Protein AF-A0A7S2BP87-F1 (afdb_monomer_lite)

Sequence (216 aa):
PILIRRLGLTSSQIGKIYRCFRKIDEDGSGQIDMPEFFKMIDTLDTPFMRTLVDKMVFDMVDIDNDGQLDFNEFLLASALVCSFSKDELLGFIFETFDEDNSGIISVDELKNLVDAILTMGSALFPSDFMSVMNSFDANNDGGIDYGEFLTMSKKYPVIFFPAMRMQDTFQRKTLGDTWIRIEERYHKKEYDRVSGDVSRMMSLRANLNADFKKKR

pLDDT: mean 81.94, std 13.52, range [37.47, 95.94]

InterPro domains:
  IPR002048 EF-hand domain [PF13499] (16-75)
  IPR002048 EF-hand domain [PF13499] (90-152)
  IPR002048 EF-hand domain [PS50222] (12-47)
  IPR002048 EF-hand domain [PS50222] (57-84)
  IPR002048 EF-hand domain [PS50222] (85-120)
  IPR002048 EF-hand domain [PS50222] (124-159)
  IPR002048 EF-hand domain [SM00054] (16-44)
  IPR002048 EF-hand domain [SM00054] (53-81)
  IPR002048 EF-hand domain [SM00054] (89-117)
  IPR002048 EF-hand domain [SM00054] (128-156)
  IPR011992 EF-hand domain pair [SSF47473] (3-158)
  IPR018247 EF-Hand 1, calcium-binding site [PS00018] (25-37)
  IPR018247 EF-Hand 1, calcium-binding site [PS00018] (62-74)
  IPR018247 EF-Hand 1, calcium-binding site [PS00018] (98-110)

Organism: NCBI:txid3111310

Secondary structure (DSSP, 8-state):
-HHHHHHT--HHHHHHHHHHHHHH-SS-SSSB-HHHHHHHTT----HHHHHHHIIIIIHHH-SS-SSSB-HHHHHHHHHHHTT--HHHHHHHHHHHH-TT--SSB-HHHHHHHHHHHTSS--TTS-S-HHHHHHHH-SS-SSSB-HHHHHHHHHH-GGGGHHHHHHHHHHHHHHTTTHHHHHHHHHHHHHHHHTTT-HHHHHHHHHHHHHHHHTT-

Foldseek 3Di:
DVLCVLLVDDPVLLVLQVVLQVVLPPVVPQWHAPVSLCVLLVHDPFPLVSLVCCQLQCLLQVPVPPRIGHSVSSVVSLSRLLLDDPLRLLVSVVVSLPVVPPQFRALVSVVVLQCRLPVPNDPLDDPPSVVVQVVQPPVPPRGHHSVSSVVVCVSRVSSVCSSVSSNQSSCCSRVHCVSVVSNVVSVVVLCVVVVNPPVVSVVVVVVVSVVSVVVD

Radius of gyration: 18.09 Å; chains: 1; bounding box: 47×31×52 Å

Structure (mmCIF, N/CA/C/O backbone):
data_AF-A0A7S2BP87-F1
#
_entry.id   AF-A0A7S2BP87-F1
#
loop_
_atom_site.group_PDB
_atom_site.id
_atom_site.type_symbol
_atom_site.label_atom_id
_atom_site.label_alt_id
_atom_site.label_comp_id
_atom_site.label_asym_id
_atom_site.label_entity_id
_atom_site.label_seq_id
_atom_site.pdbx_PDB_ins_code
_atom_site.Cartn_x
_atom_site.Cartn_y
_atom_site.Cartn_z
_atom_site.occupancy
_atom_site.B_iso_or_equiv
_atom_site.auth_seq_id
_atom_site.auth_comp_id
_atom_site.auth_asym_id
_atom_site.auth_atom_id
_atom_site.pdbx_PDB_model_num
ATOM 1 N N . PRO A 1 1 ? -18.538 7.726 5.856 1.00 60.59 1 PRO A N 1
ATOM 2 C CA . PRO A 1 1 ? -17.967 7.841 4.487 1.00 60.59 1 PRO A CA 1
ATOM 3 C C . PRO A 1 1 ? -18.701 6.970 3.447 1.00 60.59 1 PRO A C 1
ATOM 5 O O . PRO A 1 1 ? -19.257 5.930 3.802 1.00 60.59 1 PRO A O 1
ATOM 8 N N . ILE A 1 2 ? -18.731 7.400 2.177 1.00 69.38 2 ILE A N 1
ATOM 9 C CA . ILE A 1 2 ? -19.457 6.722 1.079 1.00 69.38 2 ILE A CA 1
ATOM 10 C C . ILE A 1 2 ? -18.940 5.292 0.864 1.00 69.38 2 ILE A C 1
ATOM 12 O O . ILE A 1 2 ? -19.751 4.381 0.695 1.00 69.38 2 ILE A O 1
ATOM 16 N N . LEU A 1 3 ? -17.622 5.081 0.957 1.00 71.31 3 LEU A N 1
ATOM 17 C CA . LEU A 1 3 ? -16.989 3.772 0.770 1.00 71.31 3 LEU A CA 1
ATOM 18 C C . LEU A 1 3 ? -17.476 2.736 1.797 1.00 71.31 3 LEU A C 1
ATOM 20 O O . LEU A 1 3 ? -17.893 1.649 1.419 1.00 71.31 3 LEU A O 1
ATOM 24 N N . ILE A 1 4 ? -17.560 3.106 3.079 1.00 77.38 4 ILE A N 1
ATOM 25 C CA . ILE A 1 4 ? -18.071 2.230 4.153 1.00 77.38 4 ILE A CA 1
ATOM 26 C C . ILE A 1 4 ? -19.502 1.762 3.865 1.00 77.38 4 ILE A C 1
ATOM 28 O O . ILE A 1 4 ? -19.829 0.584 4.024 1.00 77.38 4 ILE A O 1
ATOM 32 N N . ARG A 1 5 ? -20.363 2.687 3.412 1.00 80.00 5 ARG A N 1
ATOM 33 C CA . ARG A 1 5 ? -21.754 2.373 3.050 1.00 80.00 5 ARG A CA 1
ATOM 34 C C . ARG A 1 5 ? -21.821 1.474 1.818 1.00 80.00 5 ARG A C 1
ATOM 36 O O . ARG A 1 5 ? -22.642 0.562 1.790 1.00 80.00 5 ARG A O 1
ATOM 43 N N . ARG A 1 6 ? -20.962 1.713 0.822 1.00 76.44 6 ARG A N 1
ATOM 44 C CA . ARG A 1 6 ? -20.882 0.908 -0.406 1.00 76.44 6 ARG A CA 1
ATOM 45 C C . ARG A 1 6 ? -20.389 -0.517 -0.138 1.00 76.44 6 ARG A C 1
ATOM 47 O O . ARG A 1 6 ? -21.016 -1.456 -0.621 1.00 76.44 6 ARG A O 1
ATOM 54 N N . LEU A 1 7 ? -19.356 -0.680 0.688 1.00 82.75 7 LEU A N 1
ATOM 55 C CA . LEU A 1 7 ? -18.852 -1.989 1.123 1.00 82.75 7 LEU A CA 1
ATOM 56 C C . LEU A 1 7 ? -19.819 -2.712 2.076 1.00 82.75 7 LEU A C 1
ATOM 58 O O . LEU A 1 7 ? -19.742 -3.928 2.249 1.00 82.75 7 LEU A O 1
ATOM 62 N N . GLY A 1 8 ? -20.760 -1.984 2.685 1.00 86.62 8 GLY A N 1
ATOM 63 C CA . GLY A 1 8 ? -21.771 -2.556 3.571 1.00 86.62 8 GLY A CA 1
ATOM 64 C C . GLY A 1 8 ? -21.174 -3.112 4.863 1.00 86.62 8 GLY A C 1
ATOM 65 O O . GLY A 1 8 ? -21.589 -4.181 5.319 1.00 86.62 8 GLY A O 1
ATOM 66 N N . LEU A 1 9 ? -20.188 -2.411 5.435 1.00 90.06 9 LEU A N 1
ATOM 67 C CA . LEU A 1 9 ? -19.591 -2.793 6.713 1.00 90.06 9 LEU A CA 1
ATOM 68 C C . LEU A 1 9 ? -20.634 -2.709 7.835 1.00 90.06 9 LEU A C 1
ATOM 70 O O . LEU A 1 9 ? -21.305 -1.696 8.024 1.00 90.06 9 LEU A O 1
ATOM 74 N N . THR A 1 10 ? -20.763 -3.795 8.589 1.00 92.44 10 THR A N 1
ATOM 75 C CA . THR A 1 10 ? -21.671 -3.901 9.739 1.00 92.44 10 THR A CA 1
ATOM 76 C C . THR A 1 10 ? -21.047 -3.297 10.995 1.00 92.44 10 THR A C 1
ATOM 78 O O . THR A 1 10 ? -19.824 -3.276 11.141 1.00 92.44 10 THR A O 1
ATOM 81 N N . SER A 1 11 ? -21.869 -2.912 11.974 1.00 92.00 11 SER A N 1
ATOM 82 C CA . SER A 1 11 ? -21.381 -2.397 13.264 1.00 92.00 11 SER A CA 1
ATOM 83 C C . SER A 1 11 ? -20.454 -3.382 13.988 1.00 92.00 11 SER A C 1
ATOM 85 O O . SER A 1 11 ? -19.507 -2.971 14.650 1.00 92.00 11 SER A O 1
ATOM 87 N N . SER A 1 12 ? -20.674 -4.693 13.823 1.00 93.56 12 SER A N 1
ATOM 88 C CA . SER A 1 12 ? -19.794 -5.726 14.386 1.00 93.56 12 SER A CA 1
ATOM 89 C C . SER A 1 12 ? -18.406 -5.728 13.732 1.00 93.56 12 SER A C 1
ATOM 91 O O . SER A 1 12 ? -17.396 -5.853 14.426 1.00 93.56 12 SER A O 1
ATOM 93 N N . GLN A 1 13 ? -18.342 -5.554 12.407 1.00 94.62 13 GLN A N 1
ATOM 94 C CA . GLN A 1 13 ? -17.081 -5.443 11.665 1.00 94.62 13 GLN A CA 1
ATOM 95 C C . GLN A 1 13 ? -16.348 -4.148 12.016 1.00 94.62 13 GLN A C 1
ATOM 97 O O . GLN A 1 13 ? -15.167 -4.196 12.338 1.00 94.62 13 GLN A O 1
ATOM 102 N N . ILE A 1 14 ? -17.056 -3.018 12.064 1.00 94.50 14 ILE A N 1
ATOM 103 C CA . ILE A 1 14 ? -16.477 -1.735 12.491 1.00 94.50 14 ILE A CA 1
ATOM 104 C C . ILE A 1 14 ? -15.922 -1.853 13.918 1.00 94.50 14 ILE A C 1
ATOM 106 O O . ILE A 1 14 ? -14.794 -1.449 14.176 1.00 94.50 14 ILE A O 1
ATOM 110 N N . GLY A 1 15 ? -16.648 -2.509 14.830 1.00 95.19 15 GLY A N 1
ATOM 111 C CA . GLY A 1 15 ? -16.166 -2.767 16.188 1.00 95.19 15 GLY A CA 1
ATOM 112 C C . GLY A 1 15 ? -14.931 -3.679 16.258 1.00 95.19 15 GLY A C 1
ATOM 113 O O . GLY A 1 15 ? -14.132 -3.547 17.182 1.00 95.19 15 GLY A O 1
ATOM 114 N N . LYS A 1 16 ? -14.739 -4.602 15.302 1.00 95.38 16 LYS A N 1
ATOM 115 C CA . LYS A 1 16 ? -13.496 -5.389 15.184 1.00 95.38 16 LYS A CA 1
ATOM 116 C C . LYS A 1 16 ? -12.328 -4.518 14.726 1.00 95.38 16 LYS A C 1
ATOM 118 O O . LYS A 1 16 ? -11.270 -4.599 15.341 1.00 95.38 16 LYS A O 1
ATOM 123 N N . ILE A 1 17 ? -12.543 -3.668 13.720 1.00 95.50 17 ILE A N 1
ATOM 124 C CA . ILE A 1 17 ? -11.532 -2.716 13.237 1.00 95.50 17 ILE A CA 1
ATOM 125 C C . ILE A 1 17 ? -11.141 -1.756 14.367 1.00 95.50 17 ILE A C 1
ATOM 127 O O . ILE A 1 17 ? -9.957 -1.586 14.618 1.00 95.50 17 ILE A O 1
ATOM 131 N N . TYR A 1 18 ? -12.105 -1.240 15.137 1.00 95.62 18 TYR A N 1
ATOM 132 C CA . TYR A 1 18 ? -11.830 -0.383 16.298 1.00 95.62 18 TYR A CA 1
ATOM 133 C C . TYR A 1 18 ? -10.975 -1.075 17.369 1.00 95.62 18 TYR A C 1
ATOM 135 O O . TYR A 1 18 ? -10.055 -0.485 17.925 1.00 95.62 18 TYR A O 1
ATOM 143 N N . ARG A 1 19 ? -11.226 -2.361 17.649 1.00 94.81 19 ARG A N 1
ATOM 144 C CA . ARG A 1 19 ? -10.371 -3.133 18.568 1.00 94.81 19 ARG A CA 1
ATOM 145 C C . ARG A 1 19 ? -8.964 -3.361 18.026 1.00 94.81 19 ARG A C 1
ATOM 147 O O . ARG A 1 19 ? -8.061 -3.566 18.825 1.00 94.81 19 ARG A O 1
ATOM 154 N N . CYS A 1 20 ? -8.795 -3.401 16.707 1.00 94.44 20 CYS A N 1
ATOM 155 C CA . CYS A 1 20 ? -7.480 -3.459 16.082 1.00 94.44 20 CYS A CA 1
ATOM 156 C C . CYS A 1 20 ? -6.774 -2.107 16.213 1.00 94.44 20 CYS A C 1
ATOM 158 O O . CYS A 1 20 ? -5.663 -2.078 16.717 1.00 94.44 20 CYS A O 1
ATOM 160 N N . PHE A 1 21 ? -7.456 -1.014 15.860 1.00 95.94 21 PHE A N 1
ATOM 161 C CA . PHE A 1 21 ? -6.979 0.364 16.013 1.00 95.94 21 PHE A CA 1
ATOM 162 C C . PHE A 1 21 ? -6.413 0.613 17.416 1.00 95.94 21 PHE A C 1
ATOM 164 O O . PHE A 1 21 ? -5.238 0.909 17.570 1.00 95.94 21 PHE A O 1
ATOM 171 N N . ARG A 1 22 ? -7.203 0.312 18.455 1.00 95.56 22 ARG A N 1
ATOM 172 C CA . ARG A 1 22 ? -6.805 0.467 19.867 1.00 95.56 22 ARG A CA 1
ATOM 173 C C . ARG A 1 22 ? -5.641 -0.413 20.334 1.00 95.56 22 ARG A C 1
ATOM 175 O O . ARG A 1 22 ? -5.210 -0.262 21.468 1.00 95.56 22 ARG A O 1
ATOM 182 N N . LYS A 1 23 ? -5.227 -1.404 19.543 1.00 94.25 23 LYS A N 1
ATOM 183 C CA . LYS A 1 23 ? -4.040 -2.227 19.824 1.00 94.25 23 LYS A CA 1
ATOM 184 C C . LYS A 1 23 ? -2.796 -1.725 19.096 1.00 94.25 23 LYS A C 1
ATOM 186 O O . LYS A 1 23 ? -1.715 -2.182 19.440 1.00 94.25 23 LYS A O 1
ATOM 191 N N . ILE A 1 24 ? -2.984 -0.932 18.045 1.00 94.19 24 ILE A N 1
ATOM 192 C CA . ILE A 1 24 ? -1.912 -0.368 17.224 1.00 94.19 24 ILE A CA 1
ATOM 193 C C . ILE A 1 24 ? -1.455 0.956 17.831 1.00 94.19 24 ILE A C 1
ATOM 195 O O . ILE A 1 24 ? -0.256 1.145 17.944 1.00 94.19 24 ILE A O 1
ATOM 199 N N . ASP A 1 25 ? -2.418 1.781 18.253 1.00 94.88 25 ASP A N 1
ATOM 200 C CA . ASP A 1 25 ? -2.248 2.982 19.084 1.00 94.88 25 ASP A CA 1
ATOM 201 C C . ASP A 1 25 ? -1.700 2.562 20.463 1.00 94.88 25 ASP A C 1
ATOM 203 O O . ASP A 1 25 ? -2.456 2.197 21.377 1.00 94.88 25 ASP A O 1
ATOM 207 N N . GLU A 1 26 ? -0.374 2.460 20.563 1.00 90.19 26 GLU A N 1
ATOM 208 C CA . GLU A 1 26 ? 0.345 1.969 21.743 1.00 90.19 26 GLU A CA 1
ATOM 209 C C . GLU A 1 26 ? 0.537 3.070 22.778 1.00 90.19 26 GLU A C 1
ATOM 211 O O . GLU A 1 26 ? 0.540 2.786 23.984 1.00 90.19 26 GLU A O 1
ATOM 216 N N . ASP A 1 27 ? 0.691 4.308 22.315 1.00 91.06 27 ASP A N 1
ATOM 217 C CA . ASP A 1 27 ? 0.863 5.472 23.174 1.00 91.06 27 ASP A CA 1
ATOM 218 C C . ASP A 1 27 ? -0.470 6.032 23.707 1.00 91.06 27 ASP A C 1
ATOM 220 O O . ASP A 1 27 ? -0.484 6.761 24.706 1.00 91.06 27 ASP A O 1
ATOM 224 N N . GLY A 1 28 ? -1.599 5.609 23.131 1.00 91.88 28 GLY A N 1
ATOM 225 C CA . GLY A 1 28 ? -2.935 6.019 23.546 1.00 91.88 28 GLY A CA 1
ATOM 226 C C . GLY A 1 28 ? -3.283 7.444 23.120 1.00 91.88 28 GLY A C 1
ATOM 227 O O . GLY A 1 28 ? -4.182 8.040 23.729 1.00 91.88 28 GLY A O 1
ATOM 228 N N . SER A 1 29 ? -2.587 7.986 22.119 1.00 93.69 29 SER A N 1
ATOM 229 C CA . SER A 1 29 ? -2.856 9.286 21.498 1.00 93.69 29 SER A CA 1
ATOM 230 C C . SER A 1 29 ? -4.258 9.351 20.888 1.00 93.69 29 SER A C 1
ATOM 232 O O . SER A 1 29 ? -4.860 10.426 20.812 1.00 93.69 29 SER A O 1
ATOM 234 N N . GLY A 1 30 ? -4.824 8.196 20.521 1.00 93.81 30 GLY A N 1
ATOM 235 C CA . GLY A 1 30 ? -6.080 8.114 19.785 1.00 93.81 30 GLY A CA 1
ATOM 236 C C . GLY A 1 30 ? -5.910 8.343 18.285 1.00 93.81 30 GLY A C 1
ATOM 237 O O . GLY A 1 30 ? -6.922 8.500 17.594 1.00 93.81 30 GLY A O 1
ATOM 238 N N . GLN A 1 31 ? -4.670 8.328 17.801 1.00 95.62 31 GLN A N 1
ATOM 239 C CA . GLN A 1 31 ? -4.275 8.349 16.397 1.00 95.62 31 GLN A CA 1
ATOM 240 C C . GLN A 1 31 ? -3.260 7.219 16.153 1.00 95.62 31 GLN A C 1
ATOM 242 O O . GLN A 1 31 ? -2.800 6.588 17.098 1.00 95.62 31 GLN A O 1
ATOM 247 N N . ILE A 1 32 ? -2.989 6.893 14.890 1.00 95.56 32 ILE A N 1
ATOM 248 C CA . ILE A 1 32 ? -1.934 5.949 14.504 1.00 95.56 32 ILE A CA 1
ATOM 249 C C . ILE A 1 32 ? -0.886 6.709 13.711 1.00 95.56 32 ILE A C 1
ATOM 251 O O . ILE A 1 32 ? -1.184 7.200 12.619 1.00 95.56 32 ILE A O 1
ATOM 255 N N . ASP A 1 33 ? 0.332 6.760 14.234 1.00 94.06 33 ASP A N 1
ATOM 256 C CA . ASP A 1 33 ? 1.459 7.356 13.528 1.00 94.06 33 ASP A CA 1
ATOM 257 C C . ASP A 1 33 ? 2.117 6.370 12.540 1.00 94.06 33 ASP A C 1
ATOM 259 O O . ASP A 1 33 ? 1.781 5.181 12.443 1.00 94.06 33 ASP A O 1
ATOM 263 N N . MET A 1 34 ? 3.066 6.874 11.751 1.00 92.56 34 MET A N 1
ATOM 264 C CA . MET A 1 34 ? 3.780 6.059 10.771 1.00 92.56 34 MET A CA 1
ATOM 265 C C . MET A 1 34 ? 4.536 4.873 11.422 1.00 92.56 34 MET A C 1
ATOM 267 O O . MET A 1 34 ? 4.351 3.740 10.967 1.00 92.56 34 MET A O 1
ATOM 271 N N . PRO A 1 35 ? 5.358 5.055 12.481 1.00 93.75 35 PRO A N 1
ATOM 272 C CA . PRO A 1 35 ? 5.953 3.941 13.231 1.00 93.75 35 PRO A CA 1
ATOM 273 C C . PRO A 1 35 ? 4.964 2.855 13.690 1.00 93.75 35 PRO A C 1
ATOM 275 O O . PRO A 1 35 ? 5.225 1.660 13.495 1.00 93.75 35 PRO A O 1
ATOM 278 N N . GLU A 1 36 ? 3.834 3.239 14.277 1.00 94.94 36 GLU A N 1
ATOM 279 C CA . GLU A 1 36 ? 2.786 2.329 14.739 1.00 94.94 36 GLU A CA 1
ATOM 280 C C . GLU A 1 36 ? 2.143 1.581 13.568 1.00 94.94 36 GLU A C 1
ATOM 282 O O . GLU A 1 36 ? 1.937 0.359 13.630 1.00 94.94 36 GLU A O 1
ATOM 287 N N . PHE A 1 37 ? 1.908 2.273 12.451 1.00 94.38 37 PHE A N 1
ATOM 288 C CA . PHE A 1 37 ? 1.420 1.651 11.227 1.00 94.38 37 PHE A CA 1
ATOM 289 C C . PHE A 1 37 ? 2.411 0.610 10.682 1.00 94.38 37 PHE A C 1
ATOM 291 O O . PHE A 1 37 ? 2.014 -0.515 10.361 1.00 94.38 37 PHE A O 1
ATOM 298 N N . PHE A 1 38 ? 3.709 0.924 10.641 1.00 93.31 38 PHE A N 1
ATOM 299 C CA . PHE A 1 38 ? 4.761 -0.013 10.227 1.00 93.31 38 PHE A CA 1
ATOM 300 C C . PHE A 1 38 ? 4.829 -1.255 11.115 1.00 93.31 38 PHE A C 1
ATOM 302 O O . PHE A 1 38 ? 4.940 -2.385 10.620 1.00 93.31 38 PHE A O 1
ATOM 309 N N . LYS A 1 39 ? 4.694 -1.059 12.429 1.00 92.56 39 LYS A N 1
ATOM 310 C CA . LYS A 1 39 ? 4.612 -2.150 13.401 1.00 92.56 39 LYS A CA 1
ATOM 311 C C . LYS A 1 39 ? 3.388 -3.031 13.155 1.00 92.56 39 LYS A C 1
ATOM 313 O O . LYS A 1 39 ? 3.472 -4.257 13.268 1.00 92.56 39 LYS A O 1
ATOM 318 N N . MET A 1 40 ? 2.257 -2.432 12.780 1.00 92.12 40 MET A N 1
ATOM 319 C CA . MET A 1 40 ? 1.032 -3.157 12.447 1.00 92.12 40 MET A CA 1
ATOM 320 C C . MET A 1 40 ? 1.202 -4.065 11.225 1.00 92.12 40 MET A C 1
ATOM 322 O O . MET A 1 40 ? 0.803 -5.235 11.288 1.00 92.12 40 MET A O 1
ATOM 326 N N . ILE A 1 41 ? 1.815 -3.557 10.150 1.00 90.69 41 ILE A N 1
ATOM 327 C CA . ILE A 1 41 ? 2.021 -4.303 8.896 1.00 90.69 41 ILE A CA 1
ATOM 328 C C . ILE A 1 41 ? 3.233 -5.249 8.924 1.00 90.69 41 ILE A C 1
ATOM 330 O O . ILE A 1 41 ? 3.499 -5.916 7.922 1.00 90.69 41 ILE A O 1
ATOM 334 N N . ASP A 1 42 ? 3.946 -5.337 10.054 1.00 89.31 42 ASP A N 1
ATOM 335 C CA . ASP A 1 42 ? 5.101 -6.224 10.269 1.00 89.31 42 ASP A CA 1
ATOM 336 C C . ASP A 1 42 ? 6.115 -6.148 9.113 1.00 89.31 42 ASP A C 1
ATOM 338 O O . ASP A 1 42 ? 6.471 -7.146 8.466 1.00 89.31 42 ASP A O 1
ATOM 342 N N . THR A 1 43 ? 6.494 -4.912 8.784 1.00 84.56 43 THR A N 1
ATOM 343 C CA . THR A 1 43 ? 7.390 -4.599 7.669 1.00 84.56 43 THR A CA 1
ATOM 344 C C . THR A 1 43 ? 8.460 -3.605 8.104 1.00 84.56 43 THR A C 1
ATOM 346 O O . THR A 1 43 ? 8.255 -2.803 9.011 1.00 84.56 43 THR A O 1
ATOM 349 N N . LEU A 1 44 ? 9.627 -3.682 7.460 1.00 82.38 44 LEU A N 1
ATOM 350 C CA . LEU A 1 44 ? 10.714 -2.747 7.698 1.00 82.38 44 LEU A CA 1
ATOM 351 C C . LEU A 1 44 ? 10.358 -1.355 7.190 1.00 82.38 44 LEU A C 1
ATOM 353 O O . LEU A 1 44 ? 9.891 -1.174 6.063 1.00 82.38 44 LEU A O 1
ATOM 357 N N . ASP A 1 45 ? 10.684 -0.389 8.028 1.00 86.75 45 ASP A N 1
ATOM 358 C CA . ASP A 1 45 ? 10.566 1.027 7.759 1.00 86.75 45 ASP A CA 1
ATOM 359 C C . ASP A 1 45 ? 11.690 1.503 6.817 1.00 86.75 45 ASP A C 1
ATOM 361 O O . ASP A 1 45 ? 12.708 2.062 7.223 1.00 86.75 45 ASP A O 1
ATOM 365 N N . THR A 1 46 ? 11.543 1.162 5.538 1.00 84.56 46 THR A N 1
ATOM 366 C CA . THR A 1 46 ? 12.464 1.549 4.461 1.00 84.56 46 THR A CA 1
ATOM 367 C C . THR A 1 46 ? 11.921 2.768 3.716 1.00 84.56 46 THR A C 1
ATOM 369 O O . THR A 1 46 ? 10.702 2.935 3.666 1.00 84.56 46 THR A O 1
ATOM 372 N N . PRO A 1 47 ? 12.773 3.586 3.065 1.00 82.75 47 PRO A N 1
ATOM 373 C CA . PRO A 1 47 ? 12.307 4.717 2.260 1.00 82.75 47 PRO A CA 1
ATOM 374 C C . PRO A 1 47 ? 11.242 4.317 1.231 1.00 82.75 47 PRO A C 1
ATOM 376 O O . PRO A 1 47 ? 10.220 4.982 1.128 1.00 82.75 47 PRO A O 1
ATOM 379 N N . PHE A 1 48 ? 11.430 3.173 0.558 1.00 81.88 48 PHE A N 1
ATOM 380 C CA . PHE A 1 48 ? 10.439 2.619 -0.364 1.00 81.88 48 PHE A CA 1
ATOM 381 C C . PHE A 1 48 ? 9.088 2.380 0.306 1.00 81.88 48 PHE A C 1
ATOM 383 O O . PHE A 1 48 ? 8.053 2.838 -0.173 1.00 81.88 48 PHE A O 1
ATOM 390 N N . MET A 1 49 ? 9.096 1.635 1.415 1.00 86.00 49 MET A N 1
ATOM 391 C CA . MET A 1 49 ? 7.857 1.305 2.100 1.00 86.00 49 MET A CA 1
ATOM 392 C C . MET A 1 49 ? 7.192 2.548 2.677 1.00 86.00 49 MET A C 1
ATOM 394 O O . MET A 1 49 ? 5.969 2.583 2.704 1.00 86.00 49 MET A O 1
ATOM 398 N N . ARG A 1 50 ? 7.957 3.561 3.110 1.00 89.06 50 ARG A N 1
ATOM 399 C CA . ARG A 1 50 ? 7.395 4.842 3.559 1.00 89.06 50 ARG A CA 1
ATOM 400 C C . ARG A 1 50 ? 6.645 5.512 2.424 1.00 89.06 50 ARG A C 1
ATOM 402 O O . ARG A 1 50 ? 5.458 5.743 2.573 1.00 89.06 50 ARG A O 1
ATOM 409 N N . THR A 1 51 ? 7.287 5.692 1.269 1.00 84.56 51 THR A N 1
ATOM 410 C CA . THR A 1 51 ? 6.634 6.259 0.079 1.00 84.56 51 THR A CA 1
ATOM 411 C C . THR A 1 51 ? 5.399 5.462 -0.331 1.00 84.56 51 THR A C 1
ATOM 413 O O . THR A 1 51 ? 4.381 6.047 -0.691 1.00 84.56 51 THR A O 1
ATOM 416 N N . LEU A 1 52 ? 5.463 4.131 -0.257 1.00 83.50 52 LEU A N 1
ATOM 417 C CA . LEU A 1 52 ? 4.326 3.276 -0.571 1.00 83.50 52 LEU A CA 1
ATOM 418 C C . LEU A 1 52 ? 3.180 3.464 0.430 1.00 83.50 52 LEU A C 1
ATOM 420 O O . LEU A 1 52 ? 2.043 3.616 0.005 1.00 83.50 52 LEU A O 1
ATOM 424 N N . VAL A 1 53 ? 3.458 3.448 1.736 1.00 89.38 53 VAL A N 1
ATOM 425 C CA . VAL A 1 53 ? 2.450 3.634 2.791 1.00 89.38 53 VAL A CA 1
ATOM 426 C C . VAL A 1 53 ? 1.865 5.043 2.734 1.00 89.38 53 VAL A C 1
ATOM 428 O O . VAL A 1 53 ? 0.645 5.176 2.789 1.00 89.38 53 VAL A O 1
ATOM 431 N N . ASP A 1 54 ? 2.702 6.063 2.552 1.00 87.88 54 ASP A N 1
ATOM 432 C CA . ASP A 1 54 ? 2.277 7.449 2.365 1.00 87.88 54 ASP A CA 1
ATOM 433 C C . ASP A 1 54 ? 1.291 7.540 1.202 1.00 87.88 54 ASP A C 1
ATOM 435 O O . ASP A 1 54 ? 0.127 7.870 1.416 1.00 87.88 54 ASP A O 1
ATOM 439 N N . LYS A 1 55 ? 1.701 7.121 -0.003 1.00 80.81 55 LYS A N 1
ATOM 440 C CA . LYS A 1 55 ? 0.848 7.198 -1.196 1.00 80.81 55 LYS A CA 1
ATOM 441 C C . LYS A 1 55 ? -0.410 6.328 -1.063 1.00 80.81 55 LYS A C 1
ATOM 443 O O . LYS A 1 55 ? -1.512 6.787 -1.357 1.00 80.81 55 LYS A O 1
ATOM 448 N N . MET A 1 56 ? -0.279 5.068 -0.629 1.00 80.31 56 MET A N 1
ATOM 449 C CA . MET A 1 56 ? -1.394 4.102 -0.559 1.00 80.31 56 MET A CA 1
ATOM 450 C C . MET A 1 56 ? -2.416 4.404 0.530 1.00 80.31 56 MET A C 1
ATOM 452 O O . MET A 1 56 ? -3.572 3.981 0.414 1.00 80.31 56 MET A O 1
ATOM 456 N N . VAL A 1 57 ? -1.978 5.034 1.616 1.00 86.25 57 VAL A N 1
ATOM 457 C CA . VAL A 1 57 ? -2.758 5.151 2.844 1.00 86.25 57 VAL A CA 1
ATOM 458 C C . VAL A 1 57 ? -2.941 6.611 3.201 1.00 86.25 57 VAL A C 1
ATOM 460 O O . VAL A 1 57 ? -4.051 7.115 3.051 1.00 86.25 57 VAL A O 1
ATOM 463 N N . PHE A 1 58 ? -1.877 7.279 3.641 1.00 85.94 58 PHE A N 1
ATOM 464 C CA . PHE A 1 58 ? -1.963 8.605 4.249 1.00 85.94 58 PHE A CA 1
ATOM 465 C C . PHE A 1 58 ? -2.450 9.641 3.234 1.00 85.94 58 PHE A C 1
ATOM 467 O O . PHE A 1 58 ? -3.502 10.226 3.444 1.00 85.94 58 PHE A O 1
ATOM 474 N N . ASP A 1 59 ? -1.842 9.742 2.052 1.00 82.06 59 ASP A N 1
ATOM 475 C CA . ASP A 1 59 ? -2.255 10.685 0.999 1.00 82.06 59 ASP A CA 1
ATOM 476 C C . ASP A 1 59 ? -3.738 10.582 0.607 1.00 82.06 59 ASP A C 1
ATOM 478 O O . ASP A 1 59 ? -4.337 11.555 0.131 1.00 82.06 59 ASP A O 1
ATOM 482 N N . MET A 1 60 ? -4.316 9.389 0.769 1.00 74.69 60 MET A N 1
ATOM 483 C CA . MET A 1 60 ? -5.685 9.075 0.377 1.00 74.69 60 MET A CA 1
ATOM 484 C C . MET A 1 60 ? -6.706 9.289 1.496 1.00 74.69 60 MET A C 1
ATOM 486 O O . MET A 1 60 ? -7.895 9.442 1.189 1.00 74.69 60 MET A O 1
ATOM 490 N N . VAL A 1 61 ? -6.294 9.228 2.766 1.00 80.81 61 VAL A N 1
ATOM 491 C CA . VAL A 1 61 ? -7.227 9.214 3.904 1.00 80.81 61 VAL A CA 1
ATOM 492 C C . VAL A 1 61 ? -6.896 10.171 5.041 1.00 80.81 61 VAL A C 1
ATOM 494 O O . VAL A 1 61 ? -7.815 10.427 5.806 1.00 80.81 61 VAL A O 1
ATOM 497 N N . ASP A 1 62 ? -5.670 10.684 5.132 1.00 82.62 62 ASP A N 1
ATOM 498 C CA . ASP A 1 62 ? -5.256 11.743 6.060 1.00 82.62 62 ASP A CA 1
ATOM 499 C C . ASP A 1 62 ? -5.818 13.075 5.534 1.00 82.62 62 ASP A C 1
ATOM 501 O O . ASP A 1 62 ? -5.295 13.690 4.599 1.00 82.62 62 ASP A O 1
ATOM 505 N N . ILE A 1 63 ? -6.997 13.446 6.034 1.00 79.00 63 ILE A N 1
ATOM 506 C CA . ILE A 1 63 ? -7.754 14.597 5.524 1.00 79.00 63 ILE A CA 1
ATOM 507 C C . ILE A 1 63 ? -7.264 15.882 6.186 1.00 79.00 63 ILE A C 1
ATOM 509 O O . ILE A 1 63 ? -7.267 16.940 5.545 1.00 79.00 63 ILE A O 1
ATOM 513 N N . ASP A 1 64 ? -6.894 15.813 7.462 1.00 81.50 64 ASP A N 1
ATOM 514 C CA . ASP A 1 64 ? -6.416 16.970 8.212 1.00 81.50 64 ASP A CA 1
ATOM 515 C C . ASP A 1 64 ? -4.911 17.238 8.025 1.00 81.50 64 ASP A C 1
ATOM 517 O O . ASP A 1 64 ? -4.463 18.348 8.327 1.00 81.50 64 ASP A O 1
ATOM 521 N N . ASN A 1 65 ? -4.195 16.327 7.354 1.00 84.81 65 ASN A N 1
ATOM 522 C CA . ASN A 1 65 ? -2.768 16.387 7.028 1.00 84.81 65 ASN A CA 1
ATOM 523 C C . ASN A 1 65 ? -1.898 16.517 8.282 1.00 84.81 65 ASN A C 1
ATOM 525 O O . ASN A 1 65 ? -0.890 17.237 8.273 1.00 84.81 65 ASN A O 1
ATOM 529 N N . ASP A 1 66 ? -2.303 15.866 9.372 1.00 88.44 66 ASP A N 1
ATOM 530 C CA . ASP A 1 66 ? -1.526 15.840 10.608 1.00 88.44 66 ASP A CA 1
ATOM 531 C C . ASP A 1 66 ? -0.432 14.751 10.607 1.00 88.44 66 ASP A C 1
ATOM 533 O O . ASP A 1 66 ? 0.411 14.719 11.512 1.00 88.44 66 ASP A O 1
ATOM 537 N N . GLY A 1 67 ? -0.380 13.926 9.552 1.00 87.62 67 GLY A N 1
ATOM 538 C CA . GLY A 1 67 ? 0.600 12.857 9.374 1.00 87.62 67 GLY A CA 1
ATOM 539 C C . GLY A 1 67 ? 0.305 11.615 10.216 1.00 87.62 67 GLY A C 1
ATOM 540 O O . GLY A 1 67 ? 1.177 10.751 10.361 1.00 87.62 67 GLY A O 1
ATOM 541 N N . GLN A 1 68 ? -0.890 11.530 10.795 1.00 93.50 68 GLN A N 1
ATOM 542 C CA . GLN A 1 68 ? -1.374 10.430 11.612 1.00 93.50 68 GLN A CA 1
ATOM 543 C C . GLN A 1 68 ? -2.768 10.013 11.122 1.00 93.50 68 GLN A C 1
ATOM 545 O O . GLN A 1 68 ? -3.357 10.626 10.241 1.00 93.50 68 GLN A O 1
ATOM 550 N N . LEU A 1 69 ? -3.276 8.890 11.628 1.00 93.50 69 LEU A N 1
ATOM 551 C CA . LEU A 1 69 ? -4.599 8.391 11.254 1.00 93.50 69 LEU A CA 1
ATOM 552 C C . LEU A 1 69 ? -5.499 8.328 12.478 1.00 93.50 69 LEU A C 1
ATOM 554 O O . LEU A 1 69 ? -5.304 7.477 13.354 1.00 93.50 69 LEU A O 1
ATOM 558 N N . ASP A 1 70 ? -6.544 9.150 12.512 1.00 94.50 70 ASP A N 1
ATOM 559 C CA . ASP A 1 70 ? -7.626 8.965 13.473 1.00 94.50 70 ASP A CA 1
ATOM 560 C C . ASP A 1 70 ? -8.407 7.661 13.184 1.00 94.50 70 ASP A C 1
ATOM 562 O O . ASP A 1 70 ? -8.199 6.955 12.190 1.00 94.50 70 ASP A O 1
ATOM 566 N N . PHE A 1 71 ? -9.356 7.290 14.049 1.00 94.12 71 PHE A N 1
ATOM 567 C CA . PHE A 1 71 ? -10.122 6.061 13.816 1.00 94.12 71 PHE A CA 1
ATOM 568 C C . PHE A 1 71 ? -10.945 6.073 12.511 1.00 94.12 71 PHE A C 1
ATOM 570 O O . PHE A 1 71 ? -11.113 5.024 11.879 1.00 94.12 71 PHE A O 1
ATOM 577 N N . ASN A 1 72 ? -11.512 7.212 12.114 1.00 90.88 72 ASN A N 1
ATOM 578 C CA . ASN A 1 72 ? -12.289 7.319 10.881 1.00 90.88 72 ASN A CA 1
ATOM 579 C C . ASN A 1 72 ? -11.398 7.161 9.646 1.00 90.88 72 ASN A C 1
ATOM 581 O O . ASN A 1 72 ? -11.802 6.474 8.701 1.00 90.88 72 ASN A O 1
ATOM 585 N N . GLU A 1 73 ? -10.212 7.755 9.671 1.00 90.44 73 GLU A N 1
ATOM 586 C CA . GLU A 1 73 ? -9.198 7.682 8.621 1.00 90.44 73 GLU A CA 1
ATOM 587 C C . GLU A 1 73 ? -8.606 6.279 8.556 1.00 90.44 73 GLU A C 1
ATOM 589 O O . GLU A 1 73 ? -8.592 5.668 7.492 1.00 90.44 73 GLU A O 1
ATOM 594 N N . PHE A 1 74 ? -8.290 5.665 9.697 1.00 93.31 74 PHE A N 1
ATOM 595 C CA . PHE A 1 74 ? -7.869 4.266 9.757 1.00 93.31 74 PHE A CA 1
ATOM 596 C C . PHE A 1 74 ? -8.952 3.301 9.248 1.00 93.31 74 PHE A C 1
ATOM 598 O O . PHE A 1 74 ? -8.666 2.306 8.572 1.00 93.31 74 PHE A O 1
ATOM 605 N N . LEU A 1 75 ? -10.226 3.569 9.550 1.00 91.94 75 LEU A N 1
ATOM 606 C CA . LEU A 1 75 ? -11.351 2.784 9.044 1.00 91.94 75 LEU A CA 1
ATOM 607 C C . LEU A 1 75 ? -11.511 2.948 7.525 1.00 91.94 75 LEU A C 1
ATOM 609 O O . LEU A 1 75 ? -11.861 1.981 6.840 1.00 91.94 75 LEU A O 1
ATOM 613 N N . LEU A 1 76 ? -11.250 4.145 7.000 1.00 87.38 76 LEU A N 1
ATOM 614 C CA . LEU A 1 76 ? -11.202 4.422 5.567 1.00 87.38 76 LEU A CA 1
ATOM 615 C C . LEU A 1 76 ? -10.018 3.732 4.892 1.00 87.38 76 LEU A C 1
ATOM 617 O O . LEU A 1 76 ? -10.237 3.045 3.899 1.00 87.38 76 LEU A O 1
ATOM 621 N N . ALA A 1 77 ? -8.819 3.831 5.462 1.00 89.12 77 ALA A N 1
ATOM 622 C CA . ALA A 1 77 ? -7.609 3.147 5.021 1.00 89.12 77 ALA A CA 1
ATOM 623 C C . ALA A 1 77 ? -7.828 1.636 4.956 1.00 89.12 77 ALA A C 1
ATOM 625 O O . ALA A 1 77 ? -7.586 1.004 3.928 1.00 89.12 77 ALA A O 1
ATOM 626 N N . SER A 1 78 ? -8.385 1.068 6.030 1.00 91.38 78 SER A N 1
ATOM 627 C CA . SER A 1 78 ? -8.753 -0.346 6.094 1.00 91.38 78 SER A CA 1
ATOM 628 C C . SER A 1 78 ? -9.729 -0.697 4.971 1.00 91.38 78 SER A C 1
ATOM 630 O O . SER A 1 78 ? -9.524 -1.666 4.253 1.00 91.38 78 SER A O 1
ATOM 632 N N . ALA A 1 79 ? -10.781 0.102 4.780 1.00 88.69 79 ALA A N 1
ATOM 633 C CA . ALA A 1 79 ? -11.754 -0.117 3.716 1.00 88.69 79 ALA A CA 1
ATOM 634 C C . ALA A 1 79 ? -11.147 -0.001 2.310 1.00 88.69 79 ALA A C 1
ATOM 636 O O . ALA A 1 79 ? -11.533 -0.772 1.438 1.00 88.69 79 ALA A O 1
ATOM 637 N N . LEU A 1 80 ? -10.229 0.934 2.082 1.00 84.62 80 LEU A N 1
ATOM 638 C CA . LEU A 1 80 ? -9.602 1.181 0.788 1.00 84.62 80 LEU A CA 1
ATOM 639 C C . LEU A 1 80 ? -8.609 0.064 0.452 1.00 84.62 80 LEU A C 1
ATOM 641 O O . LEU A 1 80 ? -8.859 -0.733 -0.451 1.00 84.62 80 LEU A O 1
ATOM 645 N N . VAL A 1 81 ? -7.547 -0.057 1.249 1.00 87.19 81 VAL A N 1
ATOM 646 C CA . VAL A 1 81 ? -6.429 -0.972 0.998 1.00 87.19 81 VAL A CA 1
ATOM 647 C C . VAL A 1 81 ? -6.883 -2.424 1.066 1.00 87.19 81 VAL A C 1
ATOM 649 O O . VAL A 1 81 ? -6.569 -3.214 0.179 1.00 87.19 81 VAL A O 1
ATOM 652 N N . CYS A 1 82 ? -7.672 -2.799 2.079 1.00 90.56 82 CYS A N 1
ATOM 653 C CA . CYS A 1 82 ? -8.051 -4.200 2.265 1.00 90.56 82 CYS A CA 1
ATOM 654 C C . CYS A 1 82 ? -9.129 -4.674 1.285 1.00 90.56 82 CYS A C 1
ATOM 656 O O . CYS A 1 82 ? -9.343 -5.882 1.191 1.00 90.56 82 CYS A O 1
ATOM 658 N N . SER A 1 83 ? -9.817 -3.766 0.580 1.00 85.62 83 SER A N 1
ATOM 659 C CA . SER A 1 83 ? -10.812 -4.138 -0.434 1.00 85.62 83 SER A CA 1
ATOM 660 C C . SER A 1 83 ? -10.298 -4.056 -1.868 1.00 85.62 83 SER A C 1
ATOM 662 O O . SER A 1 83 ? -11.057 -4.401 -2.774 1.00 85.62 83 SER A O 1
ATOM 664 N N . PHE A 1 84 ? -9.057 -3.612 -2.102 1.00 83.94 84 PHE A N 1
ATOM 665 C CA . PHE A 1 84 ? -8.481 -3.647 -3.443 1.00 83.94 84 PHE A CA 1
ATOM 666 C C . PHE A 1 84 ? -8.371 -5.083 -3.949 1.00 83.94 84 PHE A C 1
ATOM 668 O O . PHE A 1 84 ? -7.790 -5.954 -3.297 1.00 83.94 84 PHE A O 1
ATOM 675 N N . SER A 1 85 ? -8.899 -5.296 -5.148 1.00 84.00 85 SER A N 1
ATOM 676 C CA . SER A 1 85 ? -8.566 -6.457 -5.962 1.00 84.00 85 SER A CA 1
ATOM 677 C C . SER A 1 85 ? -7.086 -6.416 -6.357 1.00 84.00 85 SER A C 1
ATOM 679 O O . SER A 1 85 ? -6.412 -5.388 -6.248 1.00 84.00 85 SER A O 1
ATOM 681 N N . LYS A 1 86 ? -6.572 -7.538 -6.866 1.00 82.94 86 LYS A N 1
ATOM 682 C CA . LYS A 1 86 ? -5.188 -7.603 -7.348 1.00 82.94 86 LYS A CA 1
ATOM 683 C C . LYS A 1 86 ? -4.912 -6.572 -8.450 1.00 82.94 86 LYS A C 1
ATOM 685 O O . LYS A 1 86 ? -3.860 -5.944 -8.427 1.00 82.94 86 LYS A O 1
ATOM 690 N N . ASP A 1 87 ? -5.845 -6.387 -9.381 1.00 83.19 87 ASP A N 1
ATOM 691 C CA . ASP A 1 87 ? -5.671 -5.466 -10.509 1.00 83.19 87 ASP A CA 1
ATOM 692 C C . ASP A 1 87 ? -5.682 -4.002 -10.048 1.00 83.19 87 ASP A C 1
ATOM 694 O O . ASP A 1 87 ? -4.885 -3.197 -10.524 1.00 83.19 87 ASP A O 1
ATOM 698 N N . GLU A 1 88 ? -6.514 -3.664 -9.059 1.00 82.69 88 GLU A N 1
ATOM 699 C CA . GLU A 1 88 ? -6.544 -2.325 -8.455 1.00 82.69 88 GLU A CA 1
ATOM 700 C C . GLU A 1 88 ? -5.283 -2.024 -7.657 1.00 82.69 88 GLU A C 1
ATOM 702 O O . GLU A 1 88 ? -4.762 -0.916 -7.741 1.00 82.69 88 GLU A O 1
ATOM 707 N N . LEU A 1 89 ? -4.767 -3.014 -6.923 1.00 84.81 89 LEU A N 1
ATOM 708 C CA . LEU A 1 89 ? -3.485 -2.884 -6.248 1.00 84.81 89 LEU A CA 1
ATOM 709 C C . LEU A 1 89 ? -2.365 -2.636 -7.269 1.00 84.81 89 LEU A C 1
ATOM 711 O O . LEU A 1 89 ? -1.557 -1.736 -7.073 1.00 84.81 89 LEU A O 1
ATOM 715 N N . LEU A 1 90 ? -2.334 -3.384 -8.376 1.00 84.94 90 LEU A N 1
ATOM 716 C CA . LEU A 1 90 ? -1.352 -3.177 -9.446 1.00 84.94 90 LEU A CA 1
ATOM 717 C C . LEU A 1 90 ? -1.508 -1.810 -10.124 1.00 84.94 90 LEU A C 1
ATOM 719 O O . LEU A 1 90 ? -0.501 -1.169 -10.399 1.00 84.94 90 LEU A O 1
ATOM 723 N N . GLY A 1 91 ? -2.739 -1.348 -10.359 1.00 83.75 91 GLY A N 1
ATOM 724 C CA . GLY A 1 91 ? -3.013 -0.004 -10.877 1.00 83.75 91 GLY A CA 1
ATOM 725 C C . GLY A 1 91 ? -2.516 1.091 -9.939 1.00 83.75 91 GLY A C 1
ATOM 726 O O . GLY A 1 91 ? -1.838 2.013 -10.375 1.00 83.75 91 GLY A O 1
ATOM 727 N N . PHE A 1 92 ? -2.764 0.948 -8.638 1.00 81.56 92 PHE A N 1
ATOM 728 C CA . PHE A 1 92 ? -2.261 1.891 -7.644 1.00 81.56 92 PHE A CA 1
ATOM 729 C C . PHE A 1 92 ? -0.727 1.925 -7.610 1.00 81.56 92 PHE A C 1
ATOM 731 O O . PHE A 1 92 ? -0.112 2.987 -7.539 1.00 81.56 92 PHE A O 1
ATOM 738 N N . ILE A 1 93 ? -0.104 0.748 -7.660 1.00 81.62 93 ILE A N 1
ATOM 739 C CA . ILE A 1 93 ? 1.349 0.620 -7.690 1.00 81.62 93 ILE A CA 1
ATOM 740 C C . ILE A 1 93 ? 1.916 1.274 -8.963 1.00 81.62 93 ILE A C 1
ATOM 742 O O . ILE A 1 93 ? 2.912 1.980 -8.876 1.00 81.62 93 ILE A O 1
ATOM 746 N N . PHE A 1 94 ? 1.265 1.101 -10.118 1.00 84.06 94 PHE A N 1
ATOM 747 C CA . PHE A 1 94 ? 1.638 1.783 -11.360 1.00 84.06 94 PHE A CA 1
ATOM 748 C C . PHE A 1 94 ? 1.598 3.310 -11.204 1.00 84.06 94 PHE A C 1
ATOM 750 O O . PHE A 1 94 ? 2.611 3.960 -11.424 1.00 84.06 94 PHE A O 1
ATOM 757 N N . GLU A 1 95 ? 0.484 3.868 -10.713 1.00 82.00 95 GLU A N 1
ATOM 758 C CA . GLU A 1 95 ? 0.353 5.312 -10.429 1.00 82.00 95 GLU A CA 1
ATOM 759 C C . GLU A 1 95 ? 1.372 5.814 -9.392 1.00 82.00 95 GLU A C 1
ATOM 761 O O . GLU A 1 95 ? 1.706 6.991 -9.340 1.00 82.00 95 GLU A O 1
ATOM 766 N N . THR A 1 96 ? 1.847 4.932 -8.513 1.00 77.25 96 THR A N 1
ATOM 767 C CA . THR A 1 96 ? 2.872 5.271 -7.523 1.00 77.25 96 THR A CA 1
ATOM 768 C C . THR A 1 96 ? 4.255 5.400 -8.158 1.00 77.25 96 THR A C 1
ATOM 770 O O . THR A 1 96 ? 5.066 6.177 -7.647 1.00 77.25 96 THR A O 1
ATOM 773 N N . PHE A 1 97 ? 4.515 4.642 -9.224 1.00 79.56 97 PHE A N 1
ATOM 774 C CA . PHE A 1 97 ? 5.791 4.601 -9.937 1.00 79.56 97 PHE A CA 1
ATOM 775 C C . PHE A 1 97 ? 5.898 5.627 -11.058 1.00 79.56 97 PHE A C 1
ATOM 777 O O . PHE A 1 97 ? 6.990 6.129 -11.281 1.00 79.56 97 PHE A O 1
ATOM 784 N N . ASP A 1 98 ? 4.783 5.923 -11.720 1.00 83.12 98 ASP A N 1
ATOM 785 C CA . ASP A 1 98 ? 4.637 7.018 -12.679 1.00 83.12 98 ASP A CA 1
ATOM 786 C C . ASP A 1 98 ? 4.550 8.348 -11.906 1.00 83.12 98 ASP A C 1
ATOM 788 O O . ASP A 1 98 ? 3.469 8.863 -11.601 1.00 83.12 98 ASP A O 1
ATOM 792 N N . GLU A 1 99 ? 5.705 8.855 -11.465 1.00 78.81 99 GLU A N 1
ATOM 793 C CA . GLU A 1 99 ? 5.789 10.031 -10.594 1.00 78.81 99 GLU A CA 1
ATOM 794 C C . GLU A 1 99 ? 5.349 11.301 -11.322 1.00 78.81 99 GLU A C 1
ATOM 796 O O . GLU A 1 99 ? 4.741 12.190 -10.711 1.00 78.81 99 GLU A O 1
ATOM 801 N N . ASP A 1 100 ? 5.627 11.381 -12.624 1.00 83.62 100 ASP A N 1
ATOM 802 C CA . ASP A 1 100 ? 5.260 12.519 -13.461 1.00 83.62 100 ASP A CA 1
ATOM 803 C C . ASP A 1 100 ? 3.847 12.417 -14.069 1.00 83.62 100 ASP A C 1
ATOM 805 O O . ASP A 1 100 ? 3.353 13.399 -14.632 1.00 83.62 100 ASP A O 1
ATOM 809 N N . ASN A 1 101 ? 3.140 11.303 -13.839 1.00 83.75 101 ASN A N 1
ATOM 810 C CA . ASN A 1 101 ? 1.816 10.993 -14.392 1.00 83.75 101 ASN A CA 1
ATOM 811 C C . ASN A 1 101 ? 1.792 11.056 -15.930 1.00 83.75 101 ASN A C 1
ATOM 813 O O . ASN A 1 101 ? 0.795 11.487 -16.529 1.00 83.75 101 ASN A O 1
ATOM 817 N N . SER A 1 102 ? 2.890 10.668 -16.575 1.00 87.12 102 SER A N 1
ATOM 818 C CA . SER A 1 102 ? 2.999 10.586 -18.032 1.00 87.12 102 SER A CA 1
ATOM 819 C C . SER A 1 102 ? 2.140 9.465 -18.626 1.00 87.12 102 SER A C 1
ATOM 821 O O . SER A 1 102 ? 1.817 9.504 -19.818 1.00 87.12 102 SER A O 1
ATOM 823 N N . GLY A 1 103 ? 1.711 8.503 -17.805 1.00 85.88 103 GLY A N 1
ATOM 824 C CA . GLY A 1 103 ? 0.970 7.314 -18.215 1.00 85.88 103 GLY A CA 1
ATOM 825 C C . GLY A 1 103 ? 1.867 6.164 -18.676 1.00 85.88 103 GLY A C 1
ATOM 826 O O . GLY A 1 103 ? 1.337 5.131 -19.095 1.00 85.88 103 GLY A O 1
ATOM 827 N N . ILE A 1 104 ? 3.189 6.326 -18.590 1.00 90.81 104 ILE A N 1
ATOM 828 C CA . ILE A 1 104 ? 4.204 5.308 -18.867 1.00 90.81 104 ILE A CA 1
ATOM 829 C C . ILE A 1 104 ? 5.245 5.329 -17.747 1.00 90.81 104 ILE A C 1
ATOM 831 O O . ILE A 1 104 ? 5.537 6.374 -17.187 1.00 90.81 104 ILE A O 1
ATOM 835 N N . ILE A 1 105 ? 5.835 4.182 -17.425 1.00 90.25 105 ILE A N 1
ATOM 836 C CA . ILE A 1 105 ? 6.967 4.127 -16.495 1.00 90.25 105 ILE A CA 1
ATOM 837 C C . ILE A 1 105 ? 8.253 4.257 -17.303 1.00 90.25 105 ILE A C 1
ATOM 839 O O . ILE A 1 105 ? 8.567 3.400 -18.135 1.00 90.25 105 ILE A O 1
ATOM 843 N N . SER A 1 106 ? 9.011 5.311 -17.034 1.00 90.94 106 SER A N 1
ATOM 844 C CA . SER A 1 106 ? 10.328 5.544 -17.618 1.00 90.94 106 SER A CA 1
ATOM 845 C C . SER A 1 106 ? 11.398 4.604 -17.039 1.00 90.94 106 SER A C 1
ATOM 847 O O . SER A 1 106 ? 11.232 3.960 -15.998 1.00 90.94 106 SER A O 1
ATOM 849 N N . VAL A 1 107 ? 12.553 4.525 -17.710 1.00 88.25 107 VAL A N 1
ATOM 850 C CA . VAL A 1 107 ? 13.693 3.710 -17.242 1.00 88.25 107 VAL A CA 1
ATOM 851 C C . VAL A 1 107 ? 14.185 4.182 -15.872 1.00 88.25 107 VAL A C 1
ATOM 853 O O . VAL A 1 107 ? 14.544 3.354 -15.031 1.00 88.25 107 VAL A O 1
ATOM 856 N N . ASP A 1 108 ? 14.190 5.495 -15.641 1.00 87.69 108 ASP A N 1
ATOM 857 C CA . ASP A 1 108 ? 14.651 6.085 -14.385 1.00 87.69 108 ASP A CA 1
ATOM 858 C C . ASP A 1 108 ? 13.679 5.789 -13.233 1.00 87.69 108 ASP A C 1
ATOM 860 O O . ASP A 1 108 ? 14.121 5.399 -12.151 1.00 87.69 108 ASP A O 1
ATOM 864 N N . GLU A 1 109 ? 12.365 5.865 -13.468 1.00 88.69 109 GLU A N 1
ATOM 865 C CA . GLU A 1 109 ? 11.344 5.488 -12.478 1.00 88.69 109 GLU A CA 1
ATOM 866 C C . GLU A 1 109 ? 11.412 3.998 -12.126 1.00 88.69 109 GLU A C 1
ATOM 868 O O . GLU A 1 109 ? 11.424 3.632 -10.946 1.00 88.69 109 GLU A O 1
ATOM 873 N N . LEU A 1 110 ? 11.553 3.126 -13.133 1.00 85.81 110 LEU A N 1
ATOM 874 C CA . LEU A 1 110 ? 11.734 1.689 -12.915 1.00 85.81 110 LEU A CA 1
ATOM 875 C C . LEU A 1 110 ? 12.998 1.399 -12.097 1.00 85.81 110 LEU A C 1
ATOM 877 O O . LEU A 1 110 ? 12.990 0.538 -11.214 1.00 85.81 110 LEU A O 1
ATOM 881 N N . LYS A 1 111 ? 14.094 2.103 -12.382 1.00 83.31 111 LYS A N 1
ATOM 882 C CA . LYS A 1 111 ? 15.347 1.943 -11.649 1.00 83.31 111 LYS A CA 1
ATOM 883 C C . LYS A 1 111 ? 15.204 2.378 -10.193 1.00 83.31 111 LYS A C 1
ATOM 885 O O . LYS A 1 111 ? 15.553 1.602 -9.305 1.00 83.31 111 LYS A O 1
ATOM 890 N N . ASN A 1 112 ? 14.657 3.570 -9.951 1.00 80.44 112 ASN A N 1
ATOM 891 C CA . ASN A 1 112 ? 14.452 4.109 -8.604 1.00 80.44 112 ASN A CA 1
ATOM 892 C C . ASN A 1 112 ? 13.631 3.147 -7.740 1.00 80.44 112 ASN A C 1
ATOM 894 O O . ASN A 1 112 ? 13.986 2.857 -6.599 1.00 80.44 112 ASN A O 1
ATOM 898 N N . LEU A 1 113 ? 12.571 2.593 -8.318 1.00 76.50 113 LEU A N 1
ATOM 899 C CA . LEU A 1 113 ? 11.734 1.572 -7.710 1.00 76.50 113 LEU A CA 1
ATOM 900 C C . LEU A 1 113 ? 12.534 0.325 -7.329 1.00 76.50 113 LEU A C 1
ATOM 902 O O . LEU A 1 113 ? 12.489 -0.111 -6.177 1.00 76.50 113 LEU A O 1
ATOM 906 N N . VAL A 1 114 ? 13.248 -0.278 -8.283 1.00 78.75 114 VAL A N 1
ATOM 907 C CA . VAL A 1 114 ? 13.965 -1.537 -8.040 1.00 78.75 114 VAL A CA 1
ATOM 908 C C . VAL A 1 114 ? 15.067 -1.339 -7.007 1.00 78.75 114 VAL A C 1
ATOM 910 O O . VAL A 1 114 ? 15.201 -2.179 -6.117 1.00 78.75 114 VAL A O 1
ATOM 913 N N . ASP A 1 115 ? 15.796 -0.225 -7.072 1.00 77.88 115 ASP A N 1
ATOM 914 C CA . ASP A 1 115 ? 16.826 0.128 -6.092 1.00 77.88 115 ASP A CA 1
ATOM 915 C C . ASP A 1 115 ? 16.224 0.309 -4.686 1.00 77.88 115 ASP A C 1
ATOM 917 O O . ASP A 1 115 ? 16.804 -0.134 -3.689 1.00 77.88 115 ASP A O 1
ATOM 921 N N . ALA A 1 116 ? 15.028 0.897 -4.591 1.00 72.38 116 ALA A N 1
ATOM 922 C CA . ALA A 1 116 ? 14.347 1.129 -3.323 1.00 72.38 116 ALA A CA 1
ATOM 923 C C . ALA A 1 116 ? 13.786 -0.175 -2.705 1.00 72.38 116 ALA A C 1
ATOM 925 O O . ALA A 1 116 ? 13.875 -0.372 -1.488 1.00 72.38 116 ALA A O 1
ATOM 926 N N . ILE A 1 117 ? 13.269 -1.096 -3.530 1.00 70.31 117 ILE A N 1
ATOM 927 C CA . ILE A 1 117 ? 12.719 -2.395 -3.093 1.00 70.31 117 ILE A CA 1
ATOM 928 C C . ILE A 1 117 ? 13.820 -3.402 -2.768 1.00 70.31 117 ILE A C 1
ATOM 930 O O . ILE A 1 117 ? 13.748 -4.127 -1.774 1.00 70.31 117 ILE A O 1
ATOM 934 N N . LEU A 1 118 ? 14.840 -3.477 -3.618 1.00 71.62 118 LEU A N 1
ATOM 935 C CA . LEU A 1 118 ? 15.933 -4.430 -3.501 1.00 71.62 118 LEU A CA 1
ATOM 936 C C . LEU A 1 118 ? 17.112 -3.777 -2.788 1.00 71.62 118 LEU A C 1
ATOM 938 O O . LEU A 1 118 ? 18.233 -3.872 -3.266 1.00 71.62 118 LEU A O 1
ATOM 942 N N . THR A 1 119 ? 16.882 -3.167 -1.619 1.00 59.69 119 THR A N 1
ATOM 943 C CA . THR A 1 119 ? 17.897 -2.456 -0.808 1.00 59.69 119 THR A CA 1
ATOM 944 C C . THR A 1 119 ? 19.186 -3.272 -0.588 1.00 59.69 119 THR A C 1
ATOM 946 O O . THR A 1 119 ? 20.247 -2.724 -0.303 1.00 59.69 119 THR A O 1
ATOM 949 N N . MET A 1 120 ? 19.113 -4.595 -0.765 1.00 47.72 120 MET A N 1
ATOM 950 C CA . MET A 1 120 ? 20.246 -5.443 -1.125 1.00 47.72 120 MET A CA 1
ATOM 951 C C . MET A 1 120 ? 20.064 -5.929 -2.566 1.00 47.72 120 MET A C 1
ATOM 953 O O . MET A 1 120 ? 19.291 -6.864 -2.780 1.00 47.72 120 MET A O 1
ATOM 957 N N . GLY A 1 121 ? 20.726 -5.275 -3.532 1.00 48.56 121 GLY A N 1
ATOM 958 C CA . GLY A 1 121 ? 20.570 -5.518 -4.970 1.00 48.56 121 GLY A CA 1
ATOM 959 C C . GLY A 1 121 ? 20.581 -7.010 -5.278 1.00 48.56 121 GLY A C 1
ATOM 960 O O . GLY A 1 121 ? 21.628 -7.656 -5.269 1.00 48.56 121 GLY A O 1
ATOM 961 N N . SER A 1 122 ? 19.395 -7.591 -5.444 1.00 50.34 122 SER A N 1
ATOM 962 C CA . SER A 1 122 ? 19.272 -9.040 -5.516 1.00 50.34 122 SER A CA 1
ATOM 963 C C . SER A 1 122 ? 19.342 -9.472 -6.970 1.00 50.34 122 SER A C 1
ATOM 965 O O . SER A 1 122 ? 18.729 -8.857 -7.840 1.00 50.34 122 SER A O 1
ATOM 967 N N . ALA A 1 123 ? 20.009 -10.598 -7.211 1.00 57.53 123 ALA A N 1
ATOM 968 C CA . ALA A 1 123 ? 20.076 -11.305 -8.490 1.00 57.53 123 ALA A CA 1
ATOM 969 C C . ALA A 1 123 ? 18.703 -11.729 -9.080 1.00 57.53 123 ALA A C 1
ATOM 971 O O . ALA A 1 123 ? 18.661 -12.498 -10.038 1.00 57.53 123 ALA A O 1
ATOM 972 N N . LEU A 1 124 ? 17.583 -11.287 -8.493 1.00 63.75 124 LEU A N 1
ATOM 973 C CA . LEU A 1 124 ? 16.211 -11.608 -8.890 1.00 63.75 124 LEU A CA 1
ATOM 974 C C . LEU A 1 124 ? 15.634 -10.628 -9.919 1.00 63.75 124 LEU A C 1
ATOM 976 O O . LEU A 1 124 ? 14.673 -10.984 -10.602 1.00 63.75 124 LEU A O 1
ATOM 980 N N . PHE A 1 125 ? 16.209 -9.428 -10.050 1.00 73.19 125 PHE A N 1
ATOM 981 C CA . PHE A 1 125 ? 15.887 -8.502 -11.134 1.00 73.19 125 PHE A CA 1
ATOM 982 C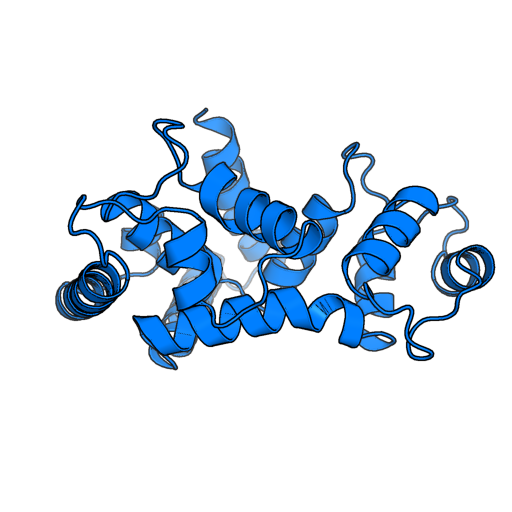 C . PHE A 1 125 ? 17.150 -8.180 -11.941 1.00 73.19 125 PHE A C 1
ATOM 984 O O . PHE A 1 125 ? 18.212 -7.995 -11.340 1.00 73.19 125 PHE A O 1
ATOM 991 N N . PRO A 1 126 ? 17.088 -8.148 -13.285 1.00 76.50 126 PRO A N 1
ATOM 992 C CA . PRO A 1 126 ? 18.264 -7.829 -14.082 1.00 76.50 126 PRO A CA 1
ATOM 993 C C . PRO A 1 126 ? 18.765 -6.415 -13.778 1.00 76.50 126 PRO A C 1
ATOM 995 O O . PRO A 1 126 ? 17.989 -5.467 -13.757 1.00 76.50 126 PRO A O 1
ATOM 998 N N . SER A 1 127 ? 20.077 -6.271 -13.594 1.00 76.50 127 SER A N 1
ATOM 999 C CA . SER A 1 127 ? 20.724 -4.966 -13.402 1.00 76.50 127 SER A CA 1
ATOM 1000 C C . SER A 1 127 ? 20.766 -4.120 -14.680 1.00 76.50 127 SER A C 1
ATOM 1002 O O . SER A 1 127 ? 21.046 -2.926 -14.625 1.00 76.50 127 SER A O 1
ATOM 1004 N N . ASP A 1 128 ? 20.535 -4.743 -15.839 1.00 83.19 128 ASP A N 1
ATOM 1005 C CA . ASP A 1 128 ? 20.412 -4.061 -17.126 1.00 83.19 128 ASP A CA 1
ATOM 1006 C C . ASP A 1 128 ? 18.960 -3.617 -17.348 1.00 83.19 128 ASP A C 1
ATOM 1008 O O . ASP A 1 128 ? 18.163 -4.297 -17.999 1.00 83.19 128 ASP A O 1
ATOM 1012 N N . PHE A 1 129 ? 18.620 -2.465 -16.768 1.00 82.50 129 PHE A N 1
ATOM 1013 C CA . PHE A 1 129 ? 17.293 -1.858 -16.865 1.00 82.50 129 PHE A CA 1
ATOM 1014 C C . PHE A 1 129 ? 16.888 -1.529 -18.303 1.00 82.50 129 PHE A C 1
ATOM 1016 O O . PHE A 1 129 ? 15.715 -1.658 -18.634 1.00 82.50 129 PHE A O 1
ATOM 1023 N N . MET A 1 130 ? 17.842 -1.182 -19.173 1.00 83.12 130 MET A N 1
ATOM 1024 C CA . MET A 1 130 ? 17.568 -0.935 -20.593 1.00 83.12 130 MET A CA 1
ATOM 1025 C C . MET A 1 130 ? 17.150 -2.224 -21.299 1.00 83.12 130 MET A C 1
ATOM 1027 O O . MET A 1 130 ? 16.174 -2.236 -22.044 1.00 83.12 130 MET A O 1
ATOM 1031 N N . SER A 1 131 ? 17.838 -3.340 -21.036 1.00 84.75 131 SER A N 1
ATOM 1032 C CA . SER A 1 131 ? 17.419 -4.634 -21.581 1.00 84.75 131 SER A CA 1
ATOM 1033 C C . SER A 1 131 ? 16.073 -5.091 -21.022 1.00 84.75 131 SER A C 1
ATOM 1035 O O . SER A 1 131 ? 15.332 -5.762 -21.742 1.00 84.75 131 SER A O 1
ATOM 1037 N N . VAL A 1 132 ? 15.761 -4.782 -19.759 1.00 85.31 132 VAL A N 1
ATOM 1038 C CA . VAL A 1 132 ? 14.441 -5.083 -19.194 1.00 85.31 132 VAL A CA 1
ATOM 1039 C C . VAL A 1 132 ? 13.369 -4.244 -19.873 1.00 85.31 132 VAL A C 1
ATOM 1041 O O . VAL A 1 132 ? 12.384 -4.826 -20.327 1.00 85.31 132 VAL A O 1
ATOM 1044 N N . MET A 1 133 ? 13.596 -2.936 -20.001 1.00 86.88 133 MET A N 1
ATOM 1045 C CA . MET A 1 133 ? 12.703 -2.000 -20.682 1.00 86.88 133 MET A CA 1
ATOM 1046 C C . MET A 1 133 ? 12.383 -2.499 -22.090 1.00 86.88 133 MET A C 1
ATOM 1048 O O . MET A 1 133 ? 11.244 -2.849 -22.367 1.00 86.88 133 MET A O 1
ATOM 1052 N N . ASN A 1 134 ? 13.409 -2.731 -22.912 1.00 87.62 134 ASN A N 1
ATOM 1053 C CA . ASN A 1 134 ? 13.256 -3.239 -24.281 1.00 87.62 134 ASN A CA 1
ATOM 1054 C C . ASN A 1 134 ? 12.554 -4.608 -24.368 1.00 87.62 134 ASN A C 1
ATOM 1056 O O . ASN A 1 134 ? 12.110 -5.013 -25.439 1.00 87.62 134 ASN A O 1
ATOM 1060 N N . SER A 1 135 ? 12.519 -5.382 -23.276 1.00 87.38 135 SER A N 1
ATOM 1061 C CA . SER A 1 135 ? 11.837 -6.682 -23.252 1.00 87.38 135 SER A CA 1
ATOM 1062 C C . SER A 1 135 ? 10.337 -6.584 -22.972 1.00 87.38 135 SER A C 1
ATOM 1064 O O . SER A 1 135 ? 9.633 -7.577 -23.181 1.00 87.38 135 SER A O 1
ATOM 1066 N N . PHE A 1 136 ? 9.868 -5.436 -22.477 1.00 87.88 136 PHE A N 1
ATOM 1067 C CA . PHE A 1 136 ? 8.465 -5.179 -22.155 1.00 87.88 136 PHE A CA 1
ATOM 1068 C C . PHE A 1 136 ? 7.843 -4.065 -22.988 1.00 87.88 136 PHE A C 1
ATOM 1070 O O . PHE A 1 136 ? 6.655 -4.191 -23.257 1.00 87.88 136 PHE A O 1
ATOM 1077 N N . ASP A 1 137 ? 8.631 -3.075 -23.415 1.00 90.12 137 ASP A N 1
ATOM 1078 C CA . ASP A 1 137 ? 8.257 -2.019 -24.360 1.00 90.12 137 ASP A CA 1
ATOM 1079 C C . ASP A 1 137 ? 7.993 -2.642 -25.746 1.00 90.12 137 ASP A C 1
ATOM 1081 O O . ASP A 1 137 ? 8.867 -2.772 -26.610 1.00 90.12 137 ASP A O 1
ATOM 1085 N N . ALA A 1 138 ? 6.782 -3.163 -25.919 1.00 86.75 138 ALA A N 1
ATOM 1086 C CA . ALA A 1 138 ? 6.347 -3.876 -27.109 1.00 86.75 138 ALA A CA 1
ATOM 1087 C C . ALA A 1 138 ? 5.962 -2.900 -28.222 1.00 86.75 138 ALA A C 1
ATOM 1089 O O . ALA A 1 138 ? 6.075 -3.233 -29.410 1.00 86.75 138 ALA A O 1
ATOM 1090 N N . ASN A 1 139 ? 5.488 -1.713 -27.844 1.00 87.31 139 ASN A N 1
ATOM 1091 C CA . ASN A 1 139 ? 5.061 -0.676 -28.771 1.00 87.31 139 ASN A CA 1
ATOM 1092 C C . ASN A 1 139 ? 6.228 0.256 -29.205 1.00 87.31 139 ASN A C 1
ATOM 1094 O O . ASN A 1 139 ? 6.090 0.946 -30.219 1.00 87.31 139 ASN A O 1
ATOM 1098 N N . ASN A 1 140 ? 7.398 0.156 -28.557 1.00 86.94 140 ASN A N 1
ATOM 1099 C CA . ASN A 1 140 ? 8.606 0.975 -28.738 1.00 86.94 140 ASN A CA 1
ATOM 1100 C C . ASN A 1 140 ? 8.361 2.475 -28.510 1.00 86.94 140 ASN A C 1
ATOM 1102 O O . ASN A 1 140 ? 8.898 3.312 -29.248 1.00 86.94 140 ASN A O 1
ATOM 1106 N N . ASP A 1 141 ? 7.528 2.818 -27.529 1.00 87.38 141 ASP A N 1
ATOM 1107 C CA . ASP A 1 141 ? 7.264 4.202 -27.131 1.00 87.38 141 ASP A CA 1
ATOM 1108 C C . ASP A 1 141 ? 8.289 4.749 -26.123 1.00 87.38 141 ASP A C 1
ATOM 1110 O O . ASP A 1 141 ? 8.311 5.956 -25.861 1.00 87.38 141 ASP A O 1
ATOM 1114 N N . GLY A 1 142 ? 9.212 3.899 -25.659 1.00 84.94 142 GLY A N 1
ATOM 1115 C CA . GLY A 1 142 ? 10.298 4.269 -24.759 1.00 84.94 142 GLY A CA 1
ATOM 1116 C C . GLY A 1 142 ? 9.937 4.195 -23.275 1.00 84.94 142 GLY A C 1
ATOM 1117 O O . GLY A 1 142 ? 10.746 4.639 -22.452 1.00 84.94 142 GLY A O 1
ATOM 1118 N N . GLY A 1 143 ? 8.774 3.643 -22.922 1.00 89.50 143 GLY A N 1
ATOM 1119 C CA . GLY A 1 143 ? 8.361 3.392 -21.546 1.00 89.50 143 GLY A CA 1
ATOM 1120 C C . GLY A 1 143 ? 7.626 2.063 -21.386 1.00 89.50 143 GLY A C 1
ATOM 1121 O O . GLY A 1 143 ? 7.541 1.257 -22.302 1.00 89.50 143 GLY A O 1
ATOM 1122 N N . ILE A 1 144 ? 7.143 1.814 -20.169 1.00 91.12 144 ILE A N 1
ATOM 1123 C CA . ILE A 1 144 ? 6.242 0.695 -19.873 1.00 91.12 144 ILE A CA 1
ATOM 1124 C C . ILE A 1 144 ? 4.851 1.261 -19.617 1.00 91.12 144 ILE A C 1
ATOM 1126 O O . ILE A 1 144 ? 4.621 1.893 -18.581 1.00 91.12 144 ILE A O 1
ATOM 1130 N N . ASP A 1 145 ? 3.913 1.002 -20.522 1.00 91.31 145 ASP A N 1
ATOM 1131 C CA . ASP A 1 145 ? 2.503 1.322 -20.297 1.00 91.31 145 ASP A CA 1
ATOM 1132 C C . ASP A 1 145 ? 1.850 0.356 -19.282 1.00 91.31 145 ASP A C 1
ATOM 1134 O O . ASP A 1 145 ? 2.439 -0.636 -18.841 1.00 91.31 145 ASP A O 1
ATOM 1138 N N . TYR A 1 146 ? 0.600 0.613 -18.879 1.00 88.50 146 TYR A N 1
ATOM 1139 C CA . TYR A 1 146 ? -0.081 -0.247 -17.900 1.00 88.50 146 TYR A CA 1
ATOM 1140 C C . TYR A 1 146 ? -0.254 -1.708 -18.372 1.00 88.50 146 TYR A C 1
ATOM 1142 O O . TYR A 1 146 ? -0.180 -2.643 -17.569 1.00 88.50 146 TYR A O 1
ATOM 1150 N N . GLY A 1 147 ? -0.479 -1.949 -19.665 1.00 88.69 147 GLY A N 1
ATOM 1151 C CA . GLY A 1 147 ? -0.611 -3.301 -20.215 1.00 88.69 147 GLY A CA 1
ATOM 1152 C C . GLY A 1 147 ? 0.712 -4.072 -20.177 1.00 88.69 147 GLY A C 1
ATOM 1153 O O . GLY A 1 147 ? 0.756 -5.253 -19.799 1.00 88.69 147 GLY A O 1
ATOM 1154 N N . GLU A 1 148 ? 1.803 -3.393 -20.503 1.00 91.50 148 GLU A N 1
ATOM 1155 C CA . GLU A 1 148 ? 3.169 -3.908 -20.420 1.00 91.50 148 GLU A CA 1
ATOM 1156 C C . GLU A 1 148 ? 3.584 -4.129 -18.960 1.00 91.50 148 GLU A C 1
ATOM 1158 O O . GLU A 1 148 ? 4.143 -5.177 -18.612 1.00 91.50 148 GLU A O 1
ATOM 1163 N N . PHE A 1 149 ? 3.170 -3.234 -18.065 1.00 88.75 149 PHE A N 1
ATOM 1164 C CA . PHE A 1 149 ? 3.359 -3.350 -16.625 1.00 88.75 149 PHE A CA 1
ATOM 1165 C C . PHE A 1 149 ? 2.697 -4.602 -16.043 1.00 88.75 149 PHE A C 1
ATOM 1167 O O . PHE A 1 149 ? 3.294 -5.319 -15.232 1.00 88.75 149 PHE A O 1
ATOM 1174 N N . LEU A 1 150 ? 1.483 -4.943 -16.491 1.00 89.12 150 LEU A N 1
ATOM 1175 C CA . LEU A 1 150 ? 0.831 -6.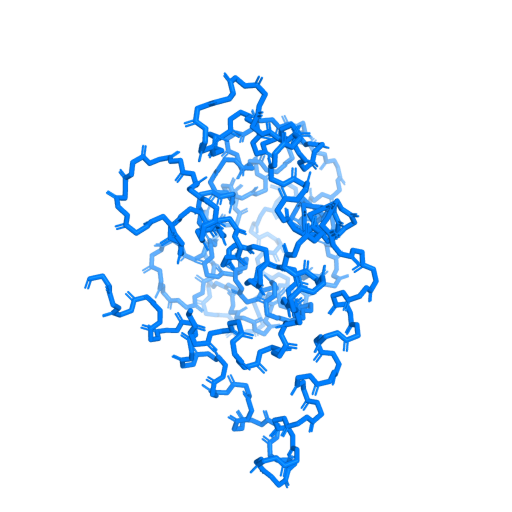195 -16.099 1.00 89.12 150 LEU A CA 1
ATOM 1176 C C . LEU A 1 150 ? 1.637 -7.418 -16.553 1.00 89.12 150 LEU A C 1
ATOM 1178 O O . LEU A 1 150 ? 1.704 -8.416 -15.826 1.00 89.12 150 LEU A O 1
ATOM 1182 N N . THR A 1 151 ? 2.269 -7.354 -17.724 1.00 90.56 151 THR A N 1
ATOM 1183 C CA . THR A 1 151 ? 3.161 -8.415 -18.216 1.00 90.56 151 THR A CA 1
ATOM 1184 C C . THR A 1 151 ? 4.421 -8.512 -17.354 1.00 90.56 151 THR A C 1
ATOM 1186 O O . THR A 1 151 ? 4.804 -9.617 -16.949 1.00 90.56 151 THR A O 1
ATOM 1189 N N . MET A 1 152 ? 4.999 -7.373 -16.969 1.00 87.62 152 MET A N 1
ATOM 1190 C CA . MET A 1 152 ? 6.116 -7.306 -16.028 1.00 87.62 152 MET A CA 1
ATOM 1191 C C . MET A 1 152 ? 5.753 -7.896 -14.663 1.00 87.62 152 MET A C 1
ATOM 1193 O O . MET A 1 152 ? 6.511 -8.715 -14.142 1.00 87.62 152 MET A O 1
ATOM 1197 N N . SER A 1 153 ? 4.566 -7.594 -14.129 1.00 85.75 153 SER A N 1
ATOM 1198 C CA . SER A 1 153 ? 4.103 -8.111 -12.831 1.00 85.75 153 SER A CA 1
ATOM 1199 C C . SER A 1 153 ? 4.015 -9.636 -12.767 1.00 85.75 153 SER A C 1
ATOM 1201 O O . SER A 1 153 ? 4.209 -10.240 -11.710 1.00 85.75 153 SER A O 1
ATOM 1203 N N . LYS A 1 154 ? 3.765 -10.281 -13.912 1.00 88.25 154 LYS A N 1
ATOM 1204 C CA . LYS A 1 154 ? 3.716 -11.744 -14.031 1.00 88.25 154 LYS A CA 1
ATOM 1205 C C . LYS A 1 154 ? 5.112 -12.357 -14.098 1.00 88.25 154 LYS A C 1
ATOM 1207 O O . LYS A 1 154 ? 5.318 -13.440 -13.557 1.00 88.25 154 LYS A O 1
ATOM 1212 N N . LYS A 1 155 ? 6.055 -11.684 -14.762 1.00 87.19 155 LYS A N 1
ATOM 1213 C CA . LYS A 1 155 ? 7.431 -12.168 -14.950 1.00 87.19 155 LYS A CA 1
ATOM 1214 C C . LYS A 1 155 ? 8.323 -11.884 -13.737 1.00 87.19 155 LYS A C 1
ATOM 1216 O O . LYS A 1 155 ? 9.152 -12.723 -13.397 1.00 87.19 155 LYS A O 1
ATOM 1221 N N . TYR A 1 156 ? 8.109 -10.759 -13.054 1.00 85.00 156 TYR A N 1
ATOM 1222 C CA . TYR A 1 156 ? 8.873 -10.319 -11.881 1.00 85.00 156 TYR A CA 1
ATOM 1223 C C . TYR A 1 156 ? 7.960 -10.022 -10.679 1.00 85.00 156 TYR A C 1
ATOM 1225 O O . TYR A 1 156 ? 7.909 -8.892 -10.194 1.00 85.00 156 TYR A O 1
ATOM 1233 N N . PRO A 1 157 ? 7.253 -11.031 -10.136 1.00 83.62 157 PRO A N 1
ATOM 1234 C CA . PRO A 1 157 ? 6.311 -10.827 -9.033 1.00 83.62 157 PRO A CA 1
ATOM 1235 C C . PRO A 1 157 ? 6.979 -10.310 -7.749 1.00 83.62 157 PRO A C 1
ATOM 1237 O O . PRO A 1 157 ? 6.319 -9.668 -6.938 1.00 83.62 157 PRO A O 1
ATOM 1240 N N . VAL A 1 158 ? 8.287 -10.543 -7.577 1.00 81.44 158 VAL A N 1
ATOM 1241 C CA . VAL A 1 158 ? 9.054 -10.111 -6.397 1.00 81.44 158 VAL A CA 1
ATOM 1242 C C . VAL A 1 158 ? 9.023 -8.598 -6.181 1.00 81.44 158 VAL A C 1
ATOM 1244 O O . VAL A 1 158 ? 8.992 -8.154 -5.038 1.00 81.44 158 VAL A O 1
ATOM 1247 N N . ILE A 1 159 ? 8.948 -7.819 -7.264 1.00 79.44 159 ILE A N 1
ATOM 1248 C CA . ILE A 1 159 ? 8.834 -6.357 -7.209 1.00 79.44 159 ILE A CA 1
ATOM 1249 C C . ILE A 1 159 ? 7.545 -5.927 -6.497 1.00 79.44 159 ILE A C 1
ATOM 1251 O O . ILE A 1 159 ? 7.500 -4.908 -5.824 1.00 79.44 159 ILE A O 1
ATOM 1255 N N . PHE A 1 160 ? 6.491 -6.731 -6.592 1.00 83.69 160 PHE A N 1
ATOM 1256 C CA . PHE A 1 160 ? 5.168 -6.390 -6.078 1.00 83.69 160 PHE A CA 1
ATOM 1257 C C . PHE A 1 160 ? 4.907 -6.961 -4.683 1.00 83.69 160 PHE A C 1
ATOM 1259 O O . PHE A 1 160 ? 3.921 -6.605 -4.034 1.00 83.69 160 PHE A O 1
ATOM 1266 N N . PHE A 1 161 ? 5.788 -7.840 -4.197 1.00 85.38 161 PHE A N 1
ATOM 1267 C CA . PHE A 1 161 ? 5.644 -8.484 -2.896 1.00 85.38 161 PHE A CA 1
ATOM 1268 C C . PHE A 1 161 ? 5.579 -7.523 -1.709 1.00 85.38 161 PHE A C 1
ATOM 1270 O O . PHE A 1 161 ? 4.793 -7.828 -0.815 1.00 85.38 161 PHE A O 1
ATOM 1277 N N . PRO A 1 162 ? 6.304 -6.388 -1.655 1.00 85.25 162 PRO A N 1
ATOM 1278 C CA . PRO A 1 162 ? 6.168 -5.465 -0.531 1.00 85.25 162 PRO A CA 1
ATOM 1279 C C . PRO A 1 162 ? 4.733 -4.941 -0.373 1.00 85.25 162 PRO A C 1
ATOM 1281 O O . PRO A 1 162 ? 4.144 -5.067 0.700 1.00 85.25 162 PRO A O 1
ATOM 1284 N N . ALA A 1 163 ? 4.125 -4.466 -1.463 1.00 85.19 163 ALA A N 1
ATOM 1285 C CA . ALA A 1 163 ? 2.750 -3.971 -1.462 1.00 85.19 163 ALA A CA 1
ATOM 1286 C C . ALA A 1 163 ? 1.725 -5.085 -1.201 1.00 85.19 163 ALA A C 1
ATOM 1288 O O . ALA A 1 163 ? 0.811 -4.919 -0.393 1.00 85.19 163 ALA A O 1
ATOM 1289 N N . MET A 1 164 ? 1.901 -6.254 -1.828 1.00 88.44 164 MET A N 1
ATOM 1290 C CA . MET A 1 164 ? 1.022 -7.409 -1.603 1.00 88.44 164 MET A CA 1
ATOM 1291 C C . MET A 1 164 ? 1.092 -7.914 -0.157 1.00 88.44 164 MET A C 1
ATOM 1293 O O . MET A 1 164 ? 0.063 -8.223 0.439 1.00 88.44 164 MET A O 1
ATOM 1297 N N . ARG A 1 165 ? 2.294 -7.977 0.429 1.00 89.38 165 ARG A N 1
ATOM 1298 C CA . ARG A 1 165 ? 2.500 -8.379 1.826 1.00 89.38 165 ARG A CA 1
ATOM 1299 C C . ARG A 1 165 ? 1.893 -7.360 2.781 1.00 89.38 165 ARG A C 1
ATOM 1301 O O . ARG A 1 165 ? 1.223 -7.761 3.724 1.00 89.38 165 ARG A O 1
ATOM 1308 N N . MET A 1 166 ? 2.095 -6.066 2.533 1.00 90.75 166 MET A N 1
ATOM 1309 C CA . MET A 1 166 ? 1.467 -5.005 3.319 1.00 90.75 166 MET A CA 1
ATOM 1310 C C . MET A 1 166 ? -0.059 -5.158 3.321 1.00 90.75 166 MET A C 1
ATOM 1312 O O . MET A 1 166 ? -0.668 -5.162 4.393 1.00 90.75 166 MET A O 1
ATOM 1316 N N . GLN A 1 167 ? -0.672 -5.337 2.145 1.00 91.94 167 GLN A N 1
ATOM 1317 C CA . GLN A 1 167 ? -2.117 -5.532 2.023 1.00 91.94 167 GLN A CA 1
ATOM 1318 C C . GLN A 1 167 ? -2.592 -6.792 2.768 1.00 91.94 167 GLN A C 1
ATOM 1320 O O . GLN A 1 167 ? -3.553 -6.711 3.535 1.00 91.94 167 GLN A O 1
ATOM 1325 N N . ASP A 1 168 ? -1.919 -7.934 2.586 1.00 92.56 168 ASP A N 1
ATOM 1326 C CA . ASP A 1 168 ? -2.261 -9.200 3.254 1.00 92.56 168 ASP A CA 1
ATOM 1327 C C . ASP A 1 168 ? -2.162 -9.073 4.784 1.00 92.56 168 ASP A C 1
ATOM 1329 O O . ASP A 1 168 ? -3.091 -9.461 5.501 1.00 92.56 168 ASP A O 1
ATOM 1333 N N . THR A 1 169 ? -1.098 -8.457 5.309 1.00 93.19 169 THR A N 1
ATOM 1334 C CA . THR A 1 169 ? -0.971 -8.229 6.754 1.00 93.19 169 THR A CA 1
ATOM 1335 C C . THR A 1 169 ? -2.078 -7.309 7.261 1.00 93.19 169 THR A C 1
ATOM 1337 O O . THR A 1 169 ? -2.723 -7.629 8.265 1.00 93.19 169 THR A O 1
ATOM 1340 N N . PHE A 1 170 ? -2.358 -6.207 6.560 1.00 93.88 170 PHE A N 1
ATOM 1341 C CA . PHE A 1 170 ? -3.401 -5.263 6.963 1.00 93.88 170 PHE A CA 1
ATOM 1342 C C . PHE A 1 170 ? -4.786 -5.934 6.966 1.00 93.88 170 PHE A C 1
ATOM 1344 O O . PHE A 1 170 ? -5.550 -5.806 7.934 1.00 93.88 170 PHE A O 1
ATOM 1351 N N . GLN A 1 171 ? -5.076 -6.760 5.954 1.00 94.69 171 GLN A N 1
ATOM 1352 C CA . GLN A 1 171 ? -6.275 -7.591 5.906 1.00 94.69 171 GLN A CA 1
ATOM 1353 C C . GLN A 1 171 ? -6.344 -8.514 7.126 1.00 94.69 171 GLN A C 1
ATOM 1355 O O . GLN A 1 171 ? -7.324 -8.449 7.871 1.00 94.69 171 GLN A O 1
ATOM 1360 N N . ARG A 1 172 ? -5.310 -9.328 7.383 1.00 93.69 172 ARG A N 1
ATOM 1361 C CA . ARG A 1 172 ? -5.265 -10.296 8.499 1.00 93.69 172 ARG A CA 1
ATOM 1362 C C . ARG A 1 172 ? -5.429 -9.651 9.869 1.00 93.69 172 ARG A C 1
ATOM 1364 O O . ARG A 1 172 ? -6.118 -10.215 10.719 1.00 93.69 172 ARG A O 1
ATOM 1371 N N . LYS A 1 173 ? -4.809 -8.491 10.094 1.00 91.94 173 LYS A N 1
ATOM 1372 C CA . LYS A 1 173 ? -4.868 -7.778 11.379 1.00 91.94 173 LYS A CA 1
ATOM 1373 C C . LYS A 1 173 ? -6.257 -7.201 11.655 1.00 91.94 173 LYS A C 1
ATOM 1375 O O . LYS A 1 173 ? -6.688 -7.194 12.806 1.00 91.94 173 LYS A O 1
ATOM 1380 N N . THR A 1 174 ? -6.976 -6.776 10.616 1.00 93.75 174 THR A N 1
ATOM 1381 C CA . THR A 1 174 ? -8.285 -6.126 10.757 1.00 93.75 174 THR A CA 1
ATOM 1382 C C . THR A 1 174 ? -9.457 -7.115 10.699 1.00 93.75 174 THR A C 1
ATOM 1384 O O . THR A 1 174 ? -10.015 -7.469 11.739 1.00 93.75 174 THR A O 1
ATOM 1387 N N . LEU A 1 175 ? -9.876 -7.564 9.510 1.00 95.06 175 LEU A N 1
ATOM 1388 C CA . LEU A 1 175 ? -11.031 -8.465 9.341 1.00 95.06 175 LEU A CA 1
ATOM 1389 C C . LEU A 1 175 ? -10.691 -9.834 8.719 1.00 95.06 175 LEU A C 1
ATOM 1391 O O . LEU A 1 175 ? -11.587 -10.677 8.589 1.00 95.06 175 LEU A O 1
ATOM 1395 N N . GLY A 1 176 ? -9.431 -10.069 8.358 1.00 92.81 176 GLY A N 1
ATOM 1396 C CA . GLY A 1 176 ? -8.942 -11.261 7.660 1.00 92.81 176 GLY A CA 1
ATOM 1397 C C . GLY A 1 176 ? -9.734 -11.558 6.391 1.00 92.81 176 GLY A C 1
ATOM 1398 O O . GLY A 1 176 ? -10.162 -10.642 5.688 1.00 92.81 176 GLY A O 1
ATOM 1399 N N . ASP A 1 177 ? -10.036 -12.838 6.167 1.00 91.88 177 ASP A N 1
ATOM 1400 C CA . ASP A 1 177 ? -10.818 -13.351 5.028 1.00 91.88 177 ASP A CA 1
ATOM 1401 C C . ASP A 1 177 ? -12.204 -12.704 4.872 1.00 91.88 177 ASP A C 1
ATOM 1403 O O . ASP A 1 177 ? -12.852 -12.813 3.831 1.00 91.88 177 ASP A O 1
ATOM 1407 N N . THR A 1 178 ? -12.701 -12.020 5.906 1.00 93.12 178 THR A N 1
ATOM 1408 C CA . THR A 1 178 ? -13.939 -11.245 5.787 1.00 93.12 178 THR A CA 1
ATOM 1409 C C . THR A 1 178 ? -13.802 -10.143 4.735 1.00 93.12 178 THR A C 1
ATOM 1411 O O . THR A 1 178 ? -14.804 -9.831 4.097 1.00 93.12 178 THR A O 1
ATOM 1414 N N . TRP A 1 179 ? -12.608 -9.571 4.538 1.00 92.88 179 TRP A N 1
ATOM 1415 C CA . TRP A 1 179 ? -12.356 -8.581 3.487 1.00 92.88 179 TRP A CA 1
ATOM 1416 C C . TRP A 1 179 ? -12.569 -9.155 2.094 1.00 92.88 179 TRP A C 1
ATOM 1418 O O . TRP A 1 179 ? -13.283 -8.541 1.309 1.00 92.88 179 TRP A O 1
ATOM 1428 N N . ILE A 1 180 ? -12.081 -10.373 1.848 1.00 86.81 180 ILE A N 1
ATOM 1429 C CA . ILE A 1 180 ? -12.292 -11.098 0.588 1.00 86.81 180 ILE A CA 1
ATOM 1430 C C . ILE A 1 180 ? -13.797 -11.255 0.334 1.00 86.81 180 ILE A C 1
ATOM 1432 O O . ILE A 1 180 ? -14.320 -10.846 -0.694 1.00 86.81 180 ILE A O 1
ATOM 1436 N N . ARG A 1 181 ? -14.554 -11.706 1.342 1.00 89.50 181 ARG A N 1
ATOM 1437 C CA . ARG A 1 181 ? -16.022 -11.836 1.231 1.00 89.50 181 ARG A CA 1
ATOM 1438 C C . ARG A 1 181 ? -16.752 -10.496 1.082 1.00 89.50 181 ARG A C 1
ATOM 1440 O O . ARG A 1 181 ? -17.904 -10.457 0.643 1.00 89.50 181 ARG A O 1
ATOM 1447 N N . ILE A 1 182 ? -16.180 -9.394 1.564 1.00 88.94 182 ILE A N 1
ATOM 1448 C CA . ILE A 1 182 ? -16.745 -8.050 1.378 1.00 88.94 182 ILE A CA 1
ATOM 1449 C C . ILE A 1 182 ? -16.533 -7.611 -0.069 1.00 88.94 182 ILE A C 1
ATOM 1451 O O . ILE A 1 182 ? -17.494 -7.162 -0.692 1.00 88.94 182 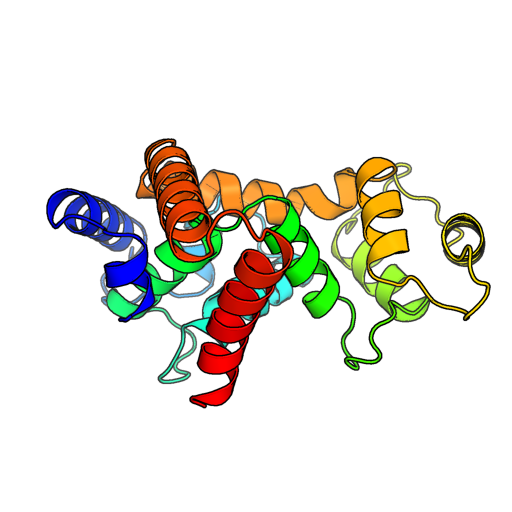ILE A O 1
ATOM 1455 N N . GLU A 1 183 ? -15.321 -7.789 -0.584 1.00 83.81 183 GLU A N 1
ATOM 1456 C CA . GLU A 1 183 ? -14.920 -7.470 -1.952 1.00 83.81 183 GLU A CA 1
ATOM 1457 C C . GLU A 1 183 ? -15.745 -8.273 -2.975 1.00 83.81 183 GLU A C 1
ATOM 1459 O O . GLU A 1 183 ? -16.436 -7.666 -3.796 1.00 83.81 183 GLU A O 1
ATOM 1464 N N . GLU A 1 184 ? -15.864 -9.594 -2.817 1.00 84.25 184 GLU A N 1
ATOM 1465 C CA . GLU A 1 184 ? -16.681 -10.453 -3.690 1.00 84.25 184 GLU A CA 1
ATOM 1466 C C . GLU A 1 184 ? -18.153 -10.005 -3.742 1.00 84.25 184 GLU A C 1
ATOM 1468 O O . GLU A 1 184 ? -18.784 -9.934 -4.802 1.00 84.25 184 GLU A O 1
ATOM 1473 N N . ARG A 1 185 ? -18.732 -9.673 -2.578 1.00 86.69 185 ARG A N 1
ATOM 1474 C CA . ARG A 1 185 ? -20.120 -9.186 -2.495 1.00 86.69 185 ARG A CA 1
ATOM 1475 C C . ARG A 1 185 ? -20.279 -7.808 -3.120 1.00 86.69 185 ARG A C 1
ATOM 1477 O O . ARG A 1 185 ? -21.347 -7.524 -3.664 1.00 86.69 185 ARG A O 1
ATOM 1484 N N . TYR A 1 186 ? -19.271 -6.952 -2.991 1.00 81.56 186 TYR A N 1
ATOM 1485 C CA . TYR A 1 186 ? -19.266 -5.631 -3.599 1.00 81.56 186 TYR A CA 1
ATOM 1486 C C . TYR A 1 186 ? -19.231 -5.747 -5.126 1.00 81.56 186 TYR A C 1
ATOM 1488 O O . TYR A 1 186 ? -20.126 -5.212 -5.780 1.00 81.56 186 TYR A O 1
ATOM 1496 N N . HIS A 1 187 ? -18.304 -6.535 -5.680 1.00 75.69 187 HIS A N 1
ATOM 1497 C CA . HIS A 1 187 ? -18.216 -6.777 -7.121 1.00 75.69 187 HIS A CA 1
ATOM 1498 C C . HIS A 1 187 ? -19.485 -7.402 -7.686 1.00 75.69 187 HIS A C 1
ATOM 1500 O O . HIS A 1 187 ? -19.983 -6.933 -8.704 1.00 75.69 187 HIS A O 1
ATOM 1506 N N . LYS A 1 188 ? -20.072 -8.390 -7.001 1.00 79.56 188 LYS A N 1
ATOM 1507 C CA . LYS A 1 188 ? -21.338 -8.988 -7.441 1.00 79.56 188 LYS A CA 1
ATOM 1508 C C . LYS A 1 188 ? -22.467 -7.957 -7.520 1.00 79.56 188 LYS A C 1
ATOM 1510 O O . LYS A 1 188 ? -23.152 -7.875 -8.532 1.00 79.56 188 LYS A O 1
ATOM 1515 N N . LYS A 1 189 ? -22.638 -7.134 -6.479 1.00 79.75 189 LYS A N 1
ATOM 1516 C CA . LYS A 1 189 ? -23.667 -6.080 -6.467 1.00 79.75 189 LYS A CA 1
ATOM 1517 C C . LYS A 1 189 ? -23.442 -5.034 -7.551 1.00 79.75 189 LYS A C 1
ATOM 1519 O O . LYS A 1 189 ? -24.416 -4.531 -8.107 1.00 79.75 189 LYS A O 1
ATOM 1524 N N . GLU A 1 190 ? -22.191 -4.672 -7.811 1.00 74.19 190 GLU A N 1
ATOM 1525 C CA . GLU A 1 190 ? -21.879 -3.662 -8.815 1.00 74.19 190 GLU A CA 1
ATOM 1526 C C . GLU A 1 190 ? -22.036 -4.217 -10.232 1.00 74.19 190 GLU A C 1
ATOM 1528 O O . GLU A 1 190 ? -22.656 -3.552 -11.056 1.00 74.19 190 GLU A O 1
ATOM 1533 N N . TYR A 1 191 ? -21.613 -5.462 -10.475 1.00 71.38 191 TYR A N 1
ATOM 1534 C CA . TYR A 1 191 ? -21.885 -6.213 -11.703 1.00 71.38 191 TYR A CA 1
ATOM 1535 C C . TYR A 1 191 ? -23.389 -6.275 -12.005 1.00 71.38 191 TYR A C 1
ATOM 1537 O O . TYR A 1 191 ? -23.814 -5.915 -13.104 1.00 71.38 191 TYR A O 1
ATOM 1545 N N . ASP A 1 192 ? -24.206 -6.634 -11.008 1.00 74.69 192 ASP A N 1
ATOM 1546 C CA . ASP A 1 192 ? -25.667 -6.669 -11.135 1.00 74.69 192 ASP A CA 1
ATOM 1547 C C . ASP A 1 192 ? -26.244 -5.274 -11.466 1.00 74.69 192 ASP A C 1
ATOM 1549 O O . ASP A 1 192 ? -27.158 -5.147 -12.283 1.00 74.69 192 ASP A O 1
ATOM 1553 N N . ARG A 1 193 ? -25.694 -4.200 -10.875 1.00 76.88 193 ARG A N 1
ATOM 1554 C CA . ARG A 1 193 ? -26.127 -2.809 -11.121 1.00 76.88 193 ARG A CA 1
ATOM 1555 C C . ARG A 1 193 ? -25.803 -2.303 -12.520 1.00 76.88 193 ARG A C 1
ATOM 1557 O O . ARG A 1 193 ? -26.590 -1.536 -13.069 1.00 76.88 193 ARG A O 1
ATOM 1564 N N . VAL A 1 194 ? -24.662 -2.692 -13.083 1.00 72.50 194 VAL A N 1
ATOM 1565 C CA . VAL A 1 194 ? -24.250 -2.277 -14.435 1.00 72.50 194 VAL A CA 1
ATOM 1566 C C . VAL A 1 194 ? -24.648 -3.288 -15.513 1.00 72.50 194 VAL A C 1
ATOM 1568 O O . VAL A 1 194 ? -24.141 -3.216 -16.627 1.00 72.50 194 VAL A O 1
ATOM 1571 N N . SER A 1 195 ? -25.578 -4.208 -15.216 1.00 72.06 195 SER A N 1
ATOM 1572 C CA . SER A 1 195 ? -26.056 -5.234 -16.163 1.00 72.06 195 SER A CA 1
ATOM 1573 C C . SER A 1 195 ? -24.932 -6.093 -16.760 1.00 72.06 195 SER A C 1
ATOM 1575 O O . SER A 1 195 ? -25.003 -6.541 -17.900 1.00 72.06 195 SER A O 1
ATOM 1577 N N .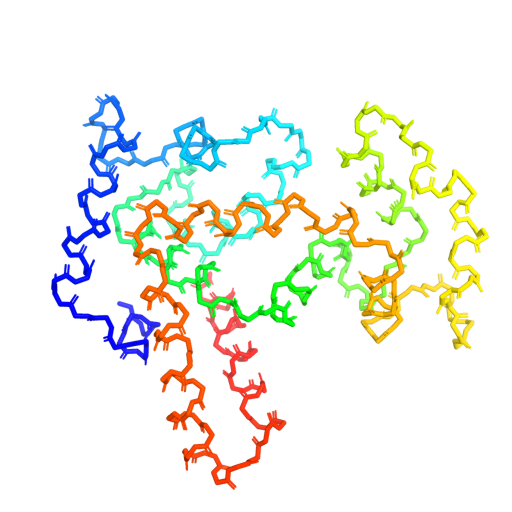 GLY A 1 196 ? -23.880 -6.325 -15.979 1.00 63.59 196 GLY A N 1
ATOM 1578 C CA . GLY A 1 196 ? -22.739 -7.135 -16.383 1.00 63.59 196 GLY A CA 1
ATOM 1579 C C . GLY A 1 196 ? -21.701 -6.439 -17.267 1.00 63.59 196 GLY A C 1
ATOM 1580 O O . GLY A 1 196 ? -20.798 -7.107 -17.771 1.00 63.59 196 GLY A O 1
ATOM 1581 N N . ASP A 1 197 ? -21.782 -5.116 -17.433 1.00 69.31 197 ASP A N 1
ATOM 1582 C CA . ASP A 1 197 ? -20.761 -4.315 -18.113 1.00 69.31 197 ASP A CA 1
ATOM 1583 C C . ASP A 1 197 ? -19.519 -4.115 -17.219 1.00 69.31 197 ASP A C 1
ATOM 1585 O O . ASP A 1 197 ? -19.437 -3.205 -16.387 1.00 69.31 197 ASP A O 1
ATOM 1589 N N . VAL A 1 198 ? -18.540 -5.005 -17.388 1.00 52.06 198 VAL A N 1
ATOM 1590 C CA . VAL A 1 198 ? -17.291 -5.027 -16.611 1.00 52.06 198 VAL A CA 1
ATOM 1591 C C . VAL A 1 198 ? -16.474 -3.741 -16.798 1.00 52.06 198 VAL A C 1
ATOM 1593 O O . VAL A 1 198 ? -15.901 -3.241 -15.828 1.00 52.06 198 VAL A O 1
ATOM 1596 N N . SER A 1 199 ? -16.463 -3.154 -17.999 1.00 46.25 199 SER A N 1
ATOM 1597 C CA . SER A 1 199 ? -15.743 -1.903 -18.272 1.00 46.25 199 SER A CA 1
ATOM 1598 C C . SER A 1 199 ? -16.346 -0.738 -17.488 1.00 46.25 199 SER A C 1
ATOM 1600 O O . SER A 1 199 ? -15.623 0.023 -16.844 1.00 46.25 199 SER A O 1
ATOM 1602 N N . ARG A 1 200 ? -17.680 -0.651 -17.437 1.00 50.75 200 ARG A N 1
ATOM 1603 C CA . ARG A 1 200 ? -18.388 0.371 -16.653 1.00 50.75 200 ARG A CA 1
ATOM 1604 C C . ARG A 1 200 ? -18.211 0.194 -15.144 1.00 50.75 200 ARG A C 1
ATOM 1606 O O . ARG A 1 200 ? -18.151 1.191 -14.423 1.00 50.75 200 ARG A O 1
ATOM 1613 N N . MET A 1 201 ? -18.097 -1.047 -14.668 1.00 50.00 201 MET A N 1
ATOM 1614 C CA . MET A 1 201 ? -17.778 -1.355 -13.268 1.00 50.00 201 MET A CA 1
ATOM 1615 C C . MET A 1 201 ? -16.390 -0.820 -12.878 1.00 50.00 201 MET A C 1
ATOM 1617 O O . MET A 1 201 ? -16.265 -0.156 -11.846 1.00 50.00 201 MET A O 1
ATOM 1621 N N . MET A 1 202 ? -15.371 -1.050 -13.716 1.00 44.56 202 MET A N 1
ATOM 1622 C CA . MET A 1 202 ? -14.013 -0.548 -13.473 1.00 44.56 202 MET A CA 1
ATOM 1623 C C . MET A 1 202 ? -13.946 0.983 -13.533 1.00 44.56 202 MET A C 1
ATOM 1625 O O . MET A 1 202 ? -13.379 1.603 -12.633 1.00 44.56 202 MET A O 1
ATOM 1629 N N . SER A 1 203 ? -14.621 1.622 -14.497 1.00 49.44 203 SER A N 1
ATOM 1630 C CA . SER A 1 203 ? -14.692 3.090 -14.567 1.00 49.44 203 SER A CA 1
ATOM 1631 C C . SER A 1 203 ? -15.387 3.718 -13.355 1.00 49.44 203 SER A C 1
ATOM 1633 O O . SER A 1 203 ? -14.989 4.787 -12.902 1.00 49.44 203 SER A O 1
ATOM 1635 N N . LEU A 1 204 ? -16.420 3.082 -12.789 1.00 52.62 204 LEU A N 1
ATOM 1636 C CA . LEU A 1 204 ? -17.122 3.617 -11.617 1.00 52.62 204 LEU A CA 1
ATOM 1637 C C . LEU A 1 204 ? -16.256 3.573 -10.347 1.00 52.62 204 LEU A C 1
ATOM 1639 O O . LEU A 1 204 ? -16.372 4.453 -9.493 1.00 52.62 204 LEU A O 1
ATOM 1643 N N . ARG A 1 205 ? -15.390 2.561 -10.223 1.00 54.91 205 ARG A N 1
ATOM 1644 C CA . ARG A 1 205 ? -14.450 2.432 -9.102 1.00 54.91 205 ARG A CA 1
ATOM 1645 C C . ARG A 1 205 ? -13.224 3.328 -9.271 1.00 54.91 205 ARG A C 1
ATOM 1647 O O . ARG A 1 205 ? -12.834 3.973 -8.303 1.00 54.91 205 ARG A O 1
ATOM 1654 N N . ALA A 1 206 ? -12.717 3.478 -10.494 1.00 54.72 206 ALA A N 1
ATOM 1655 C CA . ALA A 1 206 ? -11.722 4.496 -10.830 1.00 54.72 206 ALA A CA 1
ATOM 1656 C C . ALA A 1 206 ? -12.245 5.911 -10.531 1.00 54.72 206 ALA A C 1
ATOM 1658 O O . ALA A 1 206 ? -11.554 6.701 -9.899 1.00 54.72 206 ALA A O 1
ATOM 1659 N N . ASN A 1 207 ? -13.506 6.205 -10.870 1.00 53.50 207 ASN A N 1
ATOM 1660 C CA . ASN A 1 207 ? -14.143 7.479 -10.532 1.00 53.50 207 ASN A CA 1
ATOM 1661 C C . ASN A 1 207 ? -14.356 7.661 -9.029 1.00 53.50 207 ASN A C 1
ATOM 1663 O O . ASN A 1 207 ? -14.264 8.781 -8.556 1.00 53.50 207 ASN A O 1
ATOM 1667 N N . LEU A 1 208 ? -14.610 6.598 -8.261 1.00 52.78 208 LEU A N 1
ATOM 1668 C CA . LEU A 1 208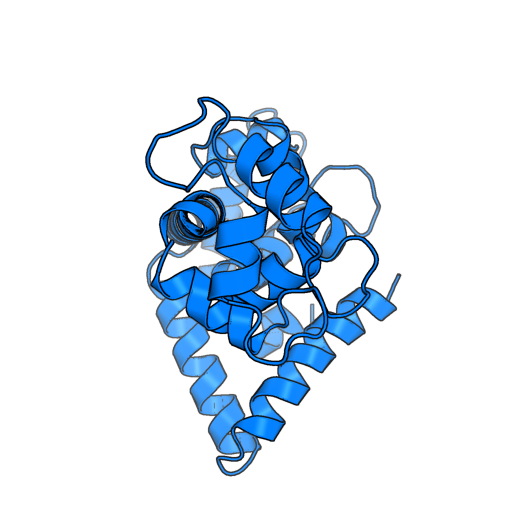 ? -14.626 6.697 -6.802 1.00 52.78 208 LEU A CA 1
ATOM 1669 C C . LEU A 1 208 ? -13.247 7.096 -6.280 1.00 52.78 208 LEU A C 1
ATOM 1671 O O . LEU A 1 208 ? -13.157 8.079 -5.554 1.00 52.78 208 LEU A O 1
ATOM 1675 N N . ASN A 1 209 ? -12.194 6.384 -6.689 1.00 50.47 209 ASN A N 1
ATOM 1676 C CA . ASN A 1 209 ? -10.814 6.701 -6.314 1.00 50.47 209 ASN A CA 1
ATOM 1677 C C . ASN A 1 209 ? -10.423 8.130 -6.748 1.00 50.47 209 ASN A C 1
ATOM 1679 O O . ASN A 1 209 ? -9.793 8.852 -5.981 1.00 50.47 209 ASN A O 1
ATOM 1683 N N . ALA A 1 210 ? -10.864 8.581 -7.927 1.00 49.22 210 ALA A N 1
ATOM 1684 C CA . ALA A 1 210 ? -10.619 9.930 -8.439 1.00 49.22 210 ALA A CA 1
ATOM 1685 C C . ALA A 1 210 ? -11.468 11.018 -7.750 1.00 49.22 210 ALA A C 1
ATOM 1687 O O . ALA A 1 210 ? -10.967 12.108 -7.492 1.00 49.22 210 ALA A O 1
ATOM 1688 N N . ASP A 1 211 ? -12.732 10.746 -7.414 1.00 43.22 211 ASP A N 1
ATOM 1689 C CA . ASP A 1 211 ? -13.596 11.651 -6.642 1.00 43.22 211 ASP A CA 1
ATOM 1690 C C . ASP A 1 211 ? -13.102 11.798 -5.195 1.00 43.22 211 ASP A C 1
ATOM 1692 O O . ASP A 1 211 ? -13.343 12.834 -4.573 1.00 43.22 211 ASP A O 1
ATOM 1696 N N . PHE A 1 212 ? -12.394 10.792 -4.663 1.00 48.44 212 PHE A N 1
ATOM 1697 C CA . PHE A 1 212 ? -11.639 10.920 -3.415 1.00 48.44 212 PHE A CA 1
ATOM 1698 C C . PHE A 1 212 ? -10.450 11.876 -3.589 1.00 48.44 212 PHE A C 1
ATOM 1700 O O . PHE A 1 212 ? -10.348 12.826 -2.817 1.00 48.44 212 PHE A O 1
ATOM 1707 N N . LYS A 1 213 ? -9.641 11.726 -4.651 1.00 41.75 213 LYS A N 1
ATOM 1708 C CA . LYS A 1 213 ? -8.531 12.655 -4.965 1.00 41.75 213 LYS A CA 1
ATOM 1709 C C . LYS A 1 213 ? -9.004 14.102 -5.226 1.00 41.75 213 LYS A C 1
ATOM 1711 O O . LYS A 1 213 ? -8.291 15.045 -4.903 1.00 41.75 213 LYS A O 1
ATOM 1716 N N . LYS A 1 214 ? -10.210 14.301 -5.780 1.00 40.41 214 LYS A N 1
ATOM 1717 C CA . LYS A 1 214 ? -10.787 15.624 -6.125 1.00 40.41 214 LYS A CA 1
ATOM 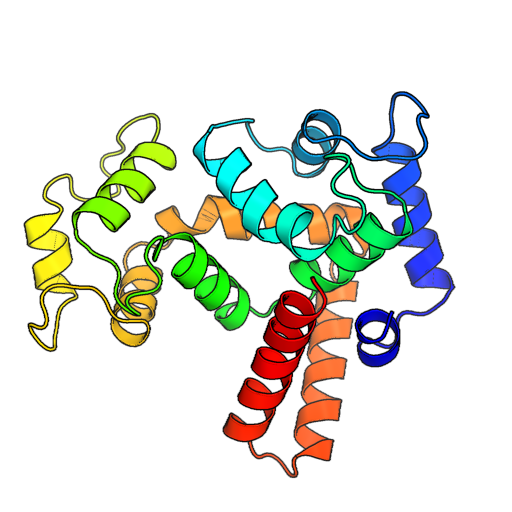1718 C C . LYS A 1 214 ? -11.434 16.391 -4.965 1.00 40.41 214 LYS A C 1
ATOM 1720 O O . LYS A 1 214 ? -11.864 17.519 -5.181 1.00 40.41 214 LYS A O 1
ATOM 1725 N N . LYS A 1 215 ? -11.565 15.793 -3.776 1.00 38.34 215 LYS A N 1
ATOM 1726 C CA . LYS A 1 215 ? -12.124 16.463 -2.585 1.00 38.34 215 LYS A CA 1
ATOM 1727 C C . LYS A 1 215 ? -11.067 17.045 -1.634 1.00 38.34 215 LYS A C 1
ATOM 1729 O O . LYS A 1 215 ? -11.432 17.406 -0.518 1.00 38.34 215 LYS A O 1
ATOM 1734 N N . ARG A 1 216 ? -9.816 17.145 -2.095 1.00 37.47 216 ARG A N 1
ATOM 1735 C CA . ARG A 1 216 ? -8.809 18.066 -1.550 1.00 37.47 216 ARG A CA 1
ATOM 1736 C C . ARG A 1 216 ? -9.224 19.519 -1.795 1.00 37.47 216 ARG A C 1
ATOM 1738 O O . ARG A 1 216 ? -9.790 19.788 -2.881 1.00 37.47 216 ARG A O 1
#